Protein AF-A0A7S0J3N4-F1 (afdb_monomer_lite)

Organism: NCBI:txid127549

Sequence (273 aa):
PIAIPAGGVKILKGNAKGTSGADVLGCLLPGEHDDTIEWPGMQEEIIAAQCCTGGGDCRREYEGECIAGHSDEIEPLTYGETVERCIALGLEMCSESCAGTGCAYNWHPVYTSLACDEATLAPSPPPPPPSPPPIAIPAGGVKILKGNAKGTSGADVLGCLLPGEHDDTIEWPGMQEEIIAAQCCTGGGDCRREYEGECIAGHSDEIEPLTYGETVERCIALGLEMCSESCAGTGCAYNWHPVYTSLACDEATLAPSPPPPPPSPPPIAIPAG

pLDDT: mean 86.12, std 14.39, range [39.31, 97.5]

Structure (mmCIF, N/CA/C/O backbone):
data_AF-A0A7S0J3N4-F1
#
_entry.id   AF-A0A7S0J3N4-F1
#
loop_
_atom_site.group_PDB
_atom_site.id
_atom_site.type_symbol
_atom_site.label_atom_id
_atom_site.label_alt_id
_atom_site.label_comp_id
_atom_site.label_asym_id
_atom_site.label_entity_id
_atom_site.label_seq_id
_atom_site.pdbx_PDB_ins_code
_atom_site.Cartn_x
_atom_site.Cartn_y
_atom_site.Cartn_z
_atom_site.occupancy
_atom_site.B_iso_or_equiv
_atom_site.auth_seq_id
_atom_site.auth_comp_id
_atom_site.auth_asym_id
_atom_site.auth_atom_id
_atom_site.pdbx_PDB_model_num
ATOM 1 N N . PRO A 1 1 ? -6.749 2.488 40.871 1.00 70.50 1 PRO A N 1
ATOM 2 C CA . PRO A 1 1 ? -7.106 2.662 39.455 1.00 70.50 1 PRO A CA 1
ATOM 3 C C . PRO A 1 1 ? -7.497 1.324 38.832 1.00 70.50 1 PRO A C 1
ATOM 5 O O . PRO A 1 1 ? -6.740 0.353 38.893 1.00 70.50 1 PRO A O 1
ATOM 8 N N . ILE A 1 2 ? -8.714 1.266 38.299 1.00 83.50 2 ILE A N 1
ATOM 9 C CA . ILE A 1 2 ? -9.173 0.143 37.481 1.00 83.50 2 ILE A CA 1
ATOM 10 C C . ILE A 1 2 ? -8.361 0.123 36.182 1.00 83.50 2 ILE A C 1
ATOM 12 O O . ILE A 1 2 ? -8.255 1.136 35.502 1.00 83.50 2 ILE A O 1
ATOM 16 N N . ALA A 1 3 ? -7.764 -1.021 35.855 1.00 87.31 3 ALA A N 1
ATOM 17 C CA . ALA A 1 3 ? -6.981 -1.182 34.634 1.00 87.31 3 ALA A CA 1
ATOM 18 C C . ALA A 1 3 ? -7.873 -1.548 33.440 1.00 87.31 3 ALA A C 1
ATOM 20 O O . ALA A 1 3 ? -8.943 -2.147 33.606 1.00 87.31 3 ALA A O 1
ATOM 21 N N . ILE A 1 4 ? -7.397 -1.247 32.231 1.00 89.50 4 ILE A N 1
ATOM 22 C CA . ILE A 1 4 ? -7.995 -1.760 30.997 1.00 89.50 4 ILE A CA 1
ATOM 23 C C . ILE A 1 4 ? -7.936 -3.306 31.023 1.00 89.50 4 ILE A C 1
ATOM 25 O O . ILE A 1 4 ? -6.922 -3.879 31.437 1.00 89.50 4 ILE A O 1
ATOM 29 N N . PRO A 1 5 ? -9.007 -4.019 30.619 1.00 86.25 5 PRO A N 1
ATOM 30 C CA . PRO A 1 5 ? -8.992 -5.474 30.500 1.00 86.25 5 PRO A CA 1
ATOM 31 C C . PRO A 1 5 ? -7.833 -5.992 29.639 1.00 86.25 5 PRO A C 1
ATOM 33 O O . PRO A 1 5 ? -7.445 -5.359 28.664 1.00 86.25 5 PRO A O 1
ATOM 36 N N . ALA A 1 6 ? -7.337 -7.198 29.941 1.00 80.62 6 ALA A N 1
ATOM 37 C CA . ALA A 1 6 ? -6.221 -7.823 29.217 1.00 80.62 6 ALA A CA 1
ATOM 38 C C . ALA A 1 6 ? -6.431 -7.897 27.690 1.00 80.62 6 ALA A C 1
ATOM 40 O O . ALA A 1 6 ? -5.467 -7.853 26.934 1.00 80.62 6 ALA A O 1
ATOM 41 N N . GLY A 1 7 ? -7.689 -8.005 27.251 1.00 81.88 7 GLY A N 1
ATOM 42 C CA . GLY A 1 7 ? -8.066 -8.034 25.840 1.00 81.88 7 GLY A CA 1
ATOM 43 C C . GLY A 1 7 ? -8.338 -6.667 25.210 1.00 81.88 7 GLY A C 1
ATOM 44 O O . GLY A 1 7 ? -8.844 -6.619 24.095 1.00 81.88 7 GLY A O 1
ATOM 45 N N . GLY A 1 8 ? -8.051 -5.570 25.909 1.00 91.44 8 GLY A N 1
ATOM 46 C CA . GLY A 1 8 ? -8.372 -4.219 25.467 1.00 91.44 8 GLY A CA 1
ATOM 47 C C . GLY A 1 8 ? -9.873 -3.934 25.377 1.00 91.44 8 GLY A C 1
ATOM 48 O O . GLY A 1 8 ? -10.716 -4.817 25.564 1.00 91.44 8 GLY A O 1
ATOM 49 N N . VAL A 1 9 ? -10.208 -2.679 25.088 1.00 92.94 9 VAL A N 1
ATOM 50 C CA . VAL A 1 9 ? -11.593 -2.232 24.882 1.00 92.94 9 VAL A CA 1
ATOM 51 C C . VAL A 1 9 ? -11.718 -1.315 23.675 1.00 92.94 9 VAL A C 1
ATOM 53 O O . VAL A 1 9 ? -10.820 -0.528 23.381 1.00 92.94 9 VAL A O 1
ATOM 56 N N . LYS A 1 10 ? -12.843 -1.396 22.965 1.00 93.75 10 LYS A N 1
ATOM 57 C CA . LYS A 1 10 ? -13.105 -0.572 21.783 1.00 93.75 10 LYS A CA 1
ATOM 58 C C . LYS A 1 10 ? -13.473 0.856 22.185 1.00 93.75 10 LYS A C 1
ATOM 60 O O . LYS A 1 10 ? -14.296 1.074 23.078 1.00 93.75 10 LYS A O 1
ATOM 65 N N . ILE A 1 11 ? -12.929 1.820 21.451 1.00 95.19 11 ILE A N 1
ATOM 66 C CA . ILE A 1 11 ? -13.447 3.188 21.399 1.00 95.19 11 ILE A CA 1
ATOM 67 C C . ILE A 1 11 ? -14.416 3.275 20.232 1.00 95.19 11 ILE A C 1
ATOM 69 O O . ILE A 1 11 ? -14.079 2.912 19.101 1.00 95.19 11 ILE A O 1
ATOM 73 N N . LEU A 1 12 ? -15.623 3.761 20.503 1.00 95.38 12 LEU A N 1
ATOM 74 C CA . LEU A 1 12 ? -16.635 3.980 19.476 1.00 95.38 12 LEU A CA 1
ATOM 75 C C . LEU A 1 12 ? -16.789 5.465 19.178 1.00 95.38 12 LEU A C 1
ATOM 77 O O . LEU A 1 12 ? -16.502 6.326 20.011 1.00 95.38 12 LEU A O 1
ATOM 81 N N . LYS A 1 13 ? -17.336 5.761 18.001 1.00 95.88 13 LYS A N 1
ATOM 82 C CA . LYS A 1 13 ? -17.887 7.087 17.727 1.00 95.88 13 LYS A CA 1
ATOM 83 C C . LYS A 1 13 ? -19.060 7.356 18.667 1.00 95.88 13 LYS A C 1
ATOM 85 O O . LYS A 1 13 ? -19.955 6.521 18.827 1.00 95.88 13 LYS A O 1
ATOM 90 N N . GLY A 1 14 ? -19.143 8.552 19.233 1.00 93.31 14 GLY A N 1
ATOM 91 C CA . GLY A 1 14 ? -20.274 8.944 20.074 1.00 93.31 14 GLY A CA 1
ATOM 92 C C . GLY A 1 14 ? -21.611 9.005 19.329 1.00 93.31 14 GLY A C 1
ATOM 93 O O . GLY A 1 14 ? -22.666 9.012 19.957 1.00 93.31 14 GLY A O 1
ATOM 94 N N . ASN A 1 15 ? -21.604 9.032 17.996 1.00 93.62 15 ASN A N 1
ATOM 95 C CA . ASN A 1 15 ? -22.800 8.933 17.155 1.00 93.62 15 ASN A CA 1
ATOM 96 C C . ASN A 1 15 ? -22.976 7.557 16.484 1.00 93.62 15 ASN A C 1
ATOM 98 O O . ASN A 1 15 ? -23.827 7.431 15.598 1.00 93.62 15 ASN A O 1
ATOM 102 N N . ALA A 1 16 ? -22.178 6.558 16.874 1.00 91.31 16 ALA A N 1
ATOM 103 C CA . ALA A 1 16 ? -22.258 5.209 16.331 1.00 91.31 16 ALA A CA 1
ATOM 104 C C . ALA A 1 16 ? -23.660 4.615 16.509 1.00 91.31 16 ALA A C 1
ATOM 106 O O . ALA A 1 16 ? -24.309 4.806 17.538 1.00 91.31 16 ALA A O 1
ATOM 107 N N . LYS A 1 17 ? -24.116 3.878 15.490 1.00 84.88 17 LYS A N 1
ATOM 108 C CA . LYS A 1 17 ? -25.396 3.142 15.512 1.00 84.88 17 LYS A CA 1
ATOM 109 C C . LYS A 1 17 ? -25.214 1.634 15.656 1.00 84.88 17 LYS A C 1
ATOM 111 O O . LYS A 1 17 ? -26.197 0.916 15.821 1.00 84.88 17 LYS A O 1
ATOM 116 N N . GLY A 1 18 ? -23.980 1.162 15.555 1.00 80.94 18 GLY A N 1
ATOM 117 C CA . GLY A 1 18 ? -23.582 -0.212 15.786 1.00 80.94 18 GLY A CA 1
ATOM 118 C C . GLY A 1 18 ? -22.240 -0.285 16.508 1.00 80.94 18 GLY A C 1
ATOM 119 O O . GLY A 1 18 ? -21.673 0.712 16.947 1.00 80.94 18 GLY A O 1
ATOM 120 N N . THR A 1 19 ? -21.742 -1.507 16.644 1.00 76.94 19 THR A N 1
ATOM 121 C CA . THR A 1 19 ? -20.548 -1.845 17.436 1.00 76.94 19 THR A CA 1
ATOM 122 C C . THR A 1 19 ? -19.415 -2.413 16.573 1.00 76.94 19 THR A C 1
ATOM 124 O O . THR A 1 19 ? -18.496 -3.061 17.076 1.00 76.94 19 THR A O 1
ATOM 127 N N . SER A 1 20 ? -19.484 -2.208 15.251 1.00 75.00 20 SER A N 1
ATOM 128 C CA . SER A 1 20 ? -18.569 -2.814 14.277 1.00 75.00 20 SER A CA 1
ATOM 129 C C . SER A 1 20 ? -18.287 -1.905 13.078 1.00 75.00 20 SER A C 1
ATOM 131 O O . SER A 1 20 ? -19.037 -0.972 12.789 1.00 75.00 20 SER A O 1
ATOM 133 N N . GLY A 1 21 ? -17.201 -2.198 12.358 1.00 78.25 21 GLY A N 1
ATOM 134 C CA . GLY A 1 21 ? -16.845 -1.501 11.124 1.00 78.25 21 GLY A CA 1
ATOM 135 C C . GLY A 1 21 ? -16.605 -0.008 11.343 1.00 78.25 21 GLY A C 1
ATOM 136 O O . GLY A 1 21 ? -15.852 0.379 1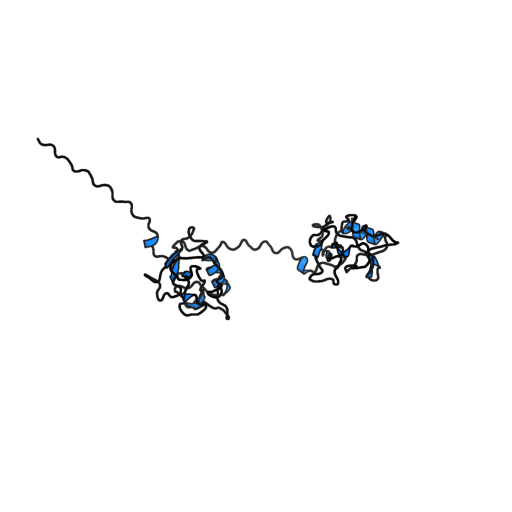2.231 1.00 78.25 21 GLY A O 1
ATOM 137 N N . ALA A 1 22 ? -17.264 0.830 10.541 1.00 77.38 22 ALA A N 1
ATOM 138 C CA . ALA A 1 22 ? -17.071 2.282 10.534 1.00 77.38 22 ALA A CA 1
ATOM 139 C C . ALA A 1 22 ? -17.461 2.997 11.846 1.00 77.38 22 ALA A C 1
ATOM 141 O O . ALA A 1 22 ? -17.194 4.193 11.975 1.00 77.38 22 ALA A O 1
ATOM 142 N N . ASP A 1 23 ? -18.096 2.298 12.789 1.00 89.38 23 ASP A N 1
ATOM 143 C CA . ASP A 1 23 ? -18.503 2.821 14.096 1.00 89.38 23 ASP A CA 1
ATOM 144 C C . ASP A 1 23 ? -17.408 2.702 15.174 1.00 89.38 23 ASP A C 1
ATOM 146 O O . ASP A 1 23 ? -17.463 3.398 16.191 1.00 89.38 23 ASP A O 1
ATOM 150 N N . VAL A 1 24 ? -16.401 1.851 14.946 1.00 91.44 24 VAL A N 1
ATOM 151 C CA . VAL A 1 24 ? -15.257 1.651 15.845 1.00 91.44 24 VAL A CA 1
ATOM 152 C C . VAL A 1 24 ? -14.123 2.584 15.422 1.00 91.44 24 VAL A C 1
ATOM 154 O O . VAL A 1 24 ? -13.705 2.567 14.267 1.00 91.44 24 VAL A O 1
ATOM 157 N N . LEU A 1 25 ? -13.621 3.398 16.351 1.00 91.94 25 LEU A N 1
ATOM 158 C CA . LEU A 1 25 ? -12.485 4.300 16.120 1.00 91.94 25 LEU A CA 1
ATOM 159 C C . LEU A 1 25 ? -11.142 3.641 16.427 1.00 91.94 25 LEU A C 1
ATOM 161 O O . LEU A 1 25 ? -10.124 4.020 15.854 1.00 91.94 25 LEU A O 1
ATOM 165 N N . GLY A 1 26 ? -11.133 2.662 17.329 1.00 91.50 26 GLY A N 1
ATOM 166 C CA . GLY A 1 26 ? -9.934 1.910 17.659 1.00 91.50 26 GLY A CA 1
ATOM 167 C C . GLY A 1 26 ? -10.060 1.136 18.959 1.00 91.50 26 GLY A C 1
ATOM 168 O O . GLY A 1 26 ? -11.168 0.831 19.405 1.00 91.50 26 GLY A O 1
ATOM 169 N N . CYS A 1 27 ? -8.911 0.796 19.534 1.00 93.25 27 CYS A N 1
ATOM 170 C CA . CYS A 1 27 ? -8.789 -0.105 20.669 1.00 93.25 27 CYS A CA 1
ATOM 171 C C . CYS A 1 27 ? -7.812 0.440 21.706 1.00 93.25 27 CYS A C 1
ATOM 173 O O . CYS A 1 27 ? -6.650 0.672 21.391 1.00 93.25 27 CYS A O 1
ATOM 175 N N . LEU A 1 28 ? -8.282 0.580 22.944 1.00 92.69 28 LEU A N 1
ATOM 176 C CA . LEU A 1 28 ? -7.432 0.838 24.098 1.00 92.69 28 LEU A CA 1
ATOM 177 C C . LEU A 1 28 ? -6.844 -0.479 24.579 1.00 92.69 28 LEU A C 1
ATOM 179 O O . LEU A 1 28 ? -7.579 -1.407 24.920 1.00 92.69 28 LEU A O 1
ATOM 183 N N . LEU A 1 29 ? -5.521 -0.540 24.620 1.00 91.56 29 LEU A N 1
ATOM 184 C CA . LEU A 1 29 ? -4.759 -1.694 25.085 1.00 91.56 29 LEU A CA 1
ATOM 185 C C . LEU A 1 29 ? -4.174 -1.434 26.482 1.00 91.56 29 LEU A C 1
ATOM 187 O O . LEU A 1 29 ? -3.680 -0.331 26.732 1.00 91.56 29 LEU A O 1
ATOM 191 N N . PRO A 1 30 ? -4.194 -2.437 27.378 1.00 88.81 30 PRO A N 1
ATOM 192 C CA . PRO A 1 30 ? -3.667 -2.297 28.733 1.00 88.81 30 PRO A CA 1
ATOM 193 C C . PRO A 1 30 ? -2.160 -2.025 28.735 1.00 88.81 30 PRO A C 1
ATOM 195 O O . PRO A 1 30 ? -1.406 -2.662 27.999 1.00 88.81 30 PRO A O 1
ATOM 198 N N . GLY A 1 31 ? -1.717 -1.098 29.585 1.00 84.56 31 GLY A N 1
ATOM 199 C CA . GLY A 1 31 ? -0.312 -0.696 29.727 1.00 84.56 31 GLY A CA 1
ATOM 200 C C . GLY A 1 31 ? 0.202 0.269 28.654 1.00 84.56 31 GLY A C 1
ATOM 201 O O . GLY A 1 31 ? 1.210 0.933 28.880 1.00 84.56 31 GLY A O 1
ATOM 202 N N . GLU A 1 32 ? -0.477 0.371 27.511 1.00 87.12 32 GLU A N 1
ATOM 203 C CA . GLU A 1 32 ? -0.165 1.343 26.454 1.00 87.12 32 GLU A CA 1
ATOM 204 C C . GLU A 1 32 ? -1.078 2.569 26.538 1.00 87.12 32 GLU A C 1
ATOM 206 O O . GLU A 1 32 ? -0.618 3.698 26.395 1.00 87.12 32 GLU A O 1
ATOM 211 N N . HIS A 1 33 ? -2.363 2.341 26.820 1.00 93.44 33 HIS A N 1
ATOM 212 C CA . HIS A 1 33 ? -3.406 3.362 26.752 1.00 93.44 33 HIS A CA 1
ATOM 213 C C . HIS A 1 33 ? -4.050 3.666 28.113 1.00 93.44 33 HIS A C 1
ATOM 215 O O . HIS A 1 33 ? -5.155 4.204 28.173 1.00 93.44 33 HIS A O 1
ATOM 221 N N . ASP A 1 34 ? -3.388 3.302 29.215 1.00 88.38 34 ASP A N 1
ATOM 222 C CA . ASP A 1 34 ? -3.950 3.436 30.569 1.00 88.38 34 ASP A CA 1
ATOM 223 C C . ASP A 1 34 ? -4.260 4.903 30.933 1.00 88.38 34 ASP A C 1
ATOM 225 O O . ASP A 1 34 ? -5.233 5.160 31.640 1.00 88.38 34 ASP A O 1
ATOM 229 N N . ASP A 1 35 ? -3.489 5.851 30.386 1.00 92.50 35 ASP A N 1
ATOM 230 C CA . ASP A 1 35 ? -3.637 7.296 30.609 1.00 92.50 35 ASP A CA 1
ATOM 231 C C . ASP A 1 35 ? -4.299 8.033 29.422 1.00 92.50 35 ASP A C 1
ATOM 233 O O . ASP A 1 35 ? -4.307 9.264 29.365 1.00 92.50 35 ASP A O 1
ATOM 237 N N . THR A 1 36 ? -4.826 7.308 28.428 1.00 94.31 36 THR A N 1
ATOM 238 C CA . THR A 1 36 ? -5.445 7.922 27.244 1.00 94.31 36 THR A CA 1
ATOM 239 C C . THR A 1 36 ? -6.764 8.592 27.620 1.00 94.31 36 THR A C 1
ATOM 241 O O . THR A 1 36 ? -7.628 7.947 28.201 1.00 94.31 36 THR A O 1
ATOM 244 N N . ILE A 1 37 ? -6.914 9.868 27.252 1.00 96.12 37 ILE A N 1
ATOM 245 C CA . ILE A 1 37 ? -8.119 10.695 27.468 1.00 96.12 37 ILE A CA 1
ATOM 246 C C . ILE A 1 37 ? -8.664 11.325 26.175 1.00 96.12 37 ILE A C 1
ATOM 248 O O . ILE A 1 37 ? -9.761 11.878 26.164 1.00 96.12 37 ILE A O 1
ATOM 252 N N . GLU A 1 38 ? -7.911 11.228 25.080 1.00 95.88 38 GLU A N 1
ATOM 253 C CA . GLU A 1 38 ? -8.231 11.785 23.765 1.00 95.88 38 GLU A CA 1
ATOM 254 C C . GLU A 1 38 ? -8.084 10.694 22.695 1.00 95.88 38 GLU A C 1
ATOM 256 O O . GLU A 1 38 ? -7.200 9.840 22.787 1.00 95.88 38 GLU A O 1
ATOM 261 N N . TRP A 1 39 ? -8.949 10.709 21.679 1.00 94.50 39 TRP A N 1
ATOM 262 C CA . TRP A 1 39 ? -8.892 9.804 20.535 1.00 94.50 39 TRP A CA 1
ATOM 263 C C . TRP A 1 39 ? -9.241 10.545 19.233 1.00 94.50 39 TRP A C 1
ATOM 265 O O . TRP A 1 39 ? -10.328 11.121 19.126 1.00 94.50 39 TRP A O 1
ATOM 275 N N . PRO A 1 40 ? -8.370 10.514 18.211 1.00 91.62 40 PRO A N 1
ATOM 276 C CA . PRO A 1 40 ? -8.613 11.226 16.962 1.00 91.62 40 PRO A CA 1
ATOM 277 C C . PRO A 1 40 ? -9.717 10.564 16.121 1.00 91.62 40 PRO A C 1
ATOM 279 O O . PRO A 1 40 ? -10.061 9.393 16.290 1.00 91.62 40 PRO A O 1
ATOM 282 N N . GLY A 1 41 ? -10.243 11.299 15.137 1.00 85.25 41 GLY A N 1
ATOM 283 C CA . GLY A 1 41 ? -11.218 10.772 14.166 1.00 85.25 41 GLY A CA 1
ATOM 284 C C . GLY A 1 41 ? -12.672 11.175 14.420 1.00 85.25 41 GLY A C 1
ATOM 285 O O . GLY A 1 41 ? -13.577 10.659 13.758 1.00 85.25 41 GLY A O 1
ATOM 286 N N . MET A 1 42 ? -12.889 12.116 15.337 1.00 89.06 42 MET A N 1
ATOM 287 C CA . MET A 1 42 ? -14.155 12.811 15.573 1.00 89.06 42 MET A CA 1
ATOM 288 C C . MET A 1 42 ? -13.934 14.329 15.538 1.00 89.06 42 MET A C 1
ATOM 290 O O . MET A 1 42 ? -12.808 14.788 15.373 1.00 89.06 42 MET A O 1
ATOM 294 N N . GLN A 1 43 ? -15.020 15.106 15.615 1.00 88.38 43 GLN A N 1
ATOM 295 C CA . GLN A 1 43 ? -14.935 16.570 15.635 1.00 88.38 43 GLN A CA 1
ATOM 296 C C . GLN A 1 43 ? -14.247 17.070 16.907 1.00 88.38 43 GLN A C 1
ATOM 298 O O . GLN A 1 43 ? -13.451 18.001 16.838 1.00 88.38 43 GLN A O 1
ATOM 303 N N . GLU A 1 44 ? -14.551 16.420 18.026 1.00 92.25 44 GLU A N 1
ATOM 304 C CA . GLU A 1 44 ? -13.913 16.638 19.314 1.00 92.25 44 GLU A CA 1
ATOM 305 C C . GLU A 1 44 ? -13.148 15.372 19.700 1.00 92.25 44 GLU A C 1
ATOM 307 O O . GLU A 1 44 ? -13.657 14.264 19.520 1.00 92.25 44 GLU A O 1
ATOM 312 N N . GLU A 1 45 ? -11.928 15.523 20.213 1.00 93.00 45 GLU A N 1
ATOM 313 C CA . GLU A 1 45 ? -11.031 14.383 20.455 1.00 93.00 45 GLU A CA 1
ATOM 314 C C . GLU A 1 45 ? -11.120 13.847 21.887 1.00 93.00 45 GLU A C 1
ATOM 316 O O . GLU A 1 45 ? -10.839 12.674 22.106 1.00 93.00 45 GLU A O 1
ATOM 321 N N . ILE A 1 46 ? -11.567 14.647 22.861 1.00 96.19 46 ILE A N 1
ATOM 322 C CA . ILE A 1 46 ? -11.730 14.186 24.250 1.00 96.19 46 ILE A CA 1
ATOM 323 C C . ILE A 1 46 ? -12.755 13.049 24.304 1.00 96.19 46 ILE A C 1
ATOM 325 O O . ILE A 1 46 ? -13.878 13.195 23.811 1.00 96.19 46 ILE A O 1
ATOM 329 N N . ILE A 1 47 ? -12.378 11.938 24.939 1.00 96.56 47 ILE A N 1
ATOM 330 C CA . ILE A 1 47 ? -13.218 10.749 25.085 1.00 96.56 47 ILE A CA 1
ATOM 331 C C . ILE A 1 47 ? -14.230 10.976 26.204 1.00 96.56 47 ILE A C 1
ATOM 333 O O . ILE A 1 47 ? -13.879 11.132 27.371 1.00 96.56 47 ILE A O 1
ATOM 337 N N . ALA A 1 48 ? -15.512 10.963 25.849 1.00 96.12 48 ALA A N 1
ATOM 338 C CA . ALA A 1 48 ? -16.588 11.172 26.800 1.00 96.12 48 ALA A CA 1
ATOM 339 C C . ALA A 1 48 ? -16.930 9.875 27.553 1.00 96.12 48 ALA A C 1
ATOM 341 O O . ALA A 1 48 ? -17.127 8.808 26.954 1.00 96.12 48 ALA A O 1
ATOM 342 N N . ALA A 1 49 ? -17.062 9.975 28.878 1.00 94.75 49 ALA A N 1
ATOM 343 C CA . ALA A 1 49 ? -17.558 8.883 29.706 1.00 94.75 49 ALA A CA 1
ATOM 344 C C . ALA A 1 49 ? -19.066 8.677 29.507 1.00 94.75 49 ALA A C 1
ATOM 346 O O . ALA A 1 49 ? -19.861 9.614 29.557 1.00 94.75 49 ALA A O 1
ATOM 347 N N . GLN A 1 50 ? -19.472 7.425 29.323 1.00 94.75 50 GLN A N 1
ATOM 348 C CA . GLN A 1 50 ? -20.872 7.016 29.261 1.00 94.75 50 GLN A CA 1
ATOM 349 C C . GLN A 1 50 ? -21.051 5.723 30.051 1.00 94.75 50 GLN A C 1
ATOM 351 O O . GLN A 1 50 ? -20.167 4.866 30.068 1.00 94.75 50 GLN A O 1
ATOM 356 N N . CYS A 1 51 ? -22.206 5.585 30.689 1.00 96.00 51 CYS A N 1
ATOM 357 C CA . CYS A 1 51 ? -22.512 4.441 31.533 1.00 96.00 51 CYS A CA 1
ATOM 358 C C . CYS A 1 51 ? -23.865 3.845 31.144 1.00 96.00 51 CYS A C 1
ATOM 360 O O . CYS A 1 51 ? -24.696 4.489 30.510 1.00 96.00 51 CYS A O 1
ATOM 362 N N . CYS A 1 52 ? -24.096 2.601 31.526 1.00 95.00 52 CYS A N 1
ATOM 363 C CA . CYS A 1 52 ? -25.313 1.859 31.256 1.00 95.00 52 CYS A CA 1
ATOM 364 C C . CYS A 1 52 ? -25.863 1.286 32.561 1.00 95.00 52 CYS A C 1
ATOM 366 O O . CYS A 1 52 ? -25.131 1.078 33.528 1.00 95.00 52 CYS A O 1
ATOM 368 N N . THR A 1 53 ? -27.170 1.047 32.620 1.00 93.12 53 THR A N 1
ATOM 369 C CA . THR A 1 53 ? -27.738 0.224 33.699 1.00 93.12 53 THR A CA 1
ATOM 370 C C . THR A 1 53 ? -27.285 -1.228 33.520 1.00 93.12 53 THR A C 1
ATOM 372 O O . THR A 1 53 ? -26.931 -1.623 32.415 1.00 93.12 53 THR A O 1
ATOM 375 N N . GLY A 1 54 ? -27.405 -2.064 34.558 1.00 81.56 54 GLY A N 1
ATOM 376 C CA . GLY A 1 54 ? -27.158 -3.513 34.438 1.00 81.56 54 GLY A CA 1
ATOM 377 C C . GLY A 1 54 ? -28.091 -4.257 33.462 1.00 81.56 54 GLY A C 1
ATOM 378 O O . GLY A 1 54 ? -27.944 -5.458 33.259 1.00 81.56 54 GLY A O 1
ATOM 379 N N . GLY A 1 55 ? -29.092 -3.568 32.897 1.00 80.12 55 GLY A N 1
ATOM 380 C CA . GLY A 1 55 ? -29.943 -4.059 31.811 1.00 80.12 55 GLY A CA 1
ATOM 381 C C . GLY A 1 55 ? -29.532 -3.556 30.422 1.00 80.12 55 GLY A C 1
ATOM 382 O O . GLY A 1 55 ? -30.192 -3.911 29.449 1.00 80.12 55 GLY A O 1
ATOM 383 N N . GLY A 1 56 ? -28.477 -2.739 30.328 1.00 83.12 56 GLY A N 1
ATOM 384 C CA . GLY A 1 56 ? -28.000 -2.124 29.089 1.00 83.12 56 GLY A CA 1
ATOM 385 C C . GLY A 1 56 ? -28.648 -0.781 28.739 1.00 83.12 56 GLY A C 1
ATOM 386 O O . GLY A 1 56 ? -28.393 -0.260 27.658 1.00 83.12 56 GLY A O 1
ATOM 387 N N . ASP A 1 57 ? -29.470 -0.183 29.612 1.00 90.94 57 ASP A N 1
ATOM 388 C CA . ASP A 1 57 ? -30.082 1.113 29.298 1.00 90.94 57 ASP A CA 1
ATOM 389 C C . ASP A 1 57 ? -29.031 2.224 29.336 1.00 90.94 57 ASP A C 1
ATOM 391 O O . ASP A 1 57 ? -28.434 2.508 30.379 1.00 90.94 57 ASP A O 1
ATOM 395 N N . CYS A 1 58 ? -28.860 2.890 28.201 1.00 92.56 58 CYS A N 1
ATOM 396 C CA . CYS A 1 58 ? -27.867 3.931 27.998 1.00 92.56 58 CYS A CA 1
ATOM 397 C C . CYS A 1 58 ? -28.068 5.183 28.863 1.00 92.56 58 CYS A C 1
ATOM 399 O O . CYS A 1 58 ? -29.160 5.756 28.917 1.00 92.56 58 CYS A O 1
ATOM 401 N N . ARG A 1 59 ? -26.979 5.659 29.482 1.00 91.81 59 ARG A N 1
ATOM 402 C CA . ARG A 1 59 ? -26.915 6.882 30.294 1.00 91.81 59 ARG A CA 1
ATOM 403 C C . ARG A 1 59 ? -25.695 7.727 29.921 1.00 91.81 59 ARG A C 1
ATOM 405 O O . ARG A 1 59 ? -24.549 7.336 30.112 1.00 91.81 59 ARG A O 1
ATOM 412 N N . ARG A 1 60 ? -25.958 8.943 29.444 1.00 92.88 60 ARG A N 1
ATOM 413 C CA . ARG A 1 60 ? -24.976 10.049 29.411 1.00 92.88 60 ARG A CA 1
ATOM 414 C C . ARG A 1 60 ? -25.222 11.074 30.509 1.00 92.88 60 ARG A C 1
ATOM 416 O O . ARG A 1 60 ? -24.345 11.867 30.821 1.00 92.88 60 ARG A O 1
ATOM 423 N N . GLU A 1 61 ? -26.407 11.004 31.102 1.00 92.94 61 GLU A N 1
ATOM 424 C CA . GLU A 1 61 ? -26.870 11.841 32.191 1.00 92.94 61 GLU A CA 1
ATOM 425 C C . GLU A 1 61 ? -27.371 10.945 33.329 1.00 92.94 61 GLU A C 1
ATOM 427 O O . GLU A 1 61 ? -28.049 9.931 33.095 1.00 92.94 61 GLU A O 1
ATOM 432 N N . TYR A 1 62 ? -27.045 11.325 34.557 1.00 91.00 62 TYR A N 1
ATOM 433 C CA . TYR A 1 62 ? -27.522 10.696 35.777 1.00 91.00 62 TYR A CA 1
ATOM 434 C C . TYR A 1 62 ? -28.018 11.787 36.729 1.00 91.00 62 TYR A C 1
ATOM 436 O O . TYR A 1 62 ? -27.318 12.757 36.981 1.00 91.00 62 TYR A O 1
ATOM 444 N N . GLU A 1 63 ? -29.260 11.656 37.204 1.00 90.19 63 GLU A N 1
ATOM 445 C CA . GLU A 1 63 ? -29.911 12.629 38.102 1.00 90.19 63 GLU A CA 1
ATOM 446 C C . GLU A 1 63 ? -29.899 14.101 37.623 1.00 90.19 63 GLU A C 1
ATOM 448 O O . GLU A 1 63 ? -29.963 15.020 38.434 1.00 90.19 63 GLU A O 1
ATOM 453 N N . GLY A 1 64 ? -29.909 14.343 36.306 1.00 88.62 64 GLY A N 1
ATOM 454 C CA . GLY A 1 64 ? -29.905 15.699 35.740 1.00 88.62 64 GLY A CA 1
ATOM 455 C C . GLY A 1 64 ? -28.520 16.223 35.360 1.00 88.62 64 GLY A C 1
ATOM 456 O O . GLY A 1 64 ? -28.424 17.321 34.815 1.00 88.62 64 GLY A O 1
ATOM 457 N N . GLU A 1 65 ? -27.456 15.464 35.637 1.00 91.56 65 GLU A N 1
ATOM 458 C CA . GLU A 1 65 ? -26.071 15.869 35.395 1.00 91.56 65 GLU A CA 1
ATOM 459 C C . GLU A 1 65 ? -25.380 14.946 34.387 1.00 91.56 65 GLU A C 1
ATOM 461 O O . GLU A 1 65 ? -25.512 13.720 34.434 1.00 91.56 65 GLU A O 1
ATOM 466 N N . CYS A 1 66 ? -24.630 15.537 33.455 1.00 95.38 66 CYS A N 1
ATOM 467 C CA . CYS A 1 66 ? -23.854 14.787 32.475 1.00 95.38 66 CYS A CA 1
ATOM 468 C C . CYS A 1 66 ? -22.667 14.090 33.145 1.00 95.38 66 CYS A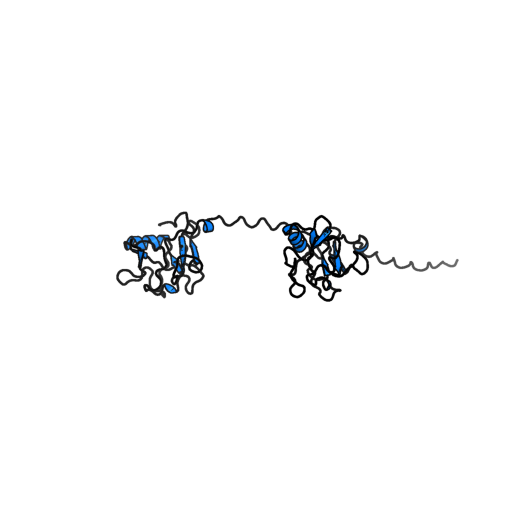 C 1
ATOM 470 O O . CYS A 1 66 ? -21.897 14.726 33.861 1.00 95.38 66 CYS A O 1
ATOM 472 N N . ILE A 1 67 ? -22.490 12.798 32.865 1.00 94.38 67 ILE A N 1
ATOM 473 C CA . ILE A 1 67 ? -21.530 11.927 33.566 1.00 94.38 67 ILE A CA 1
ATOM 474 C C . ILE A 1 67 ? -20.085 12.439 33.451 1.00 94.38 67 ILE A C 1
ATOM 476 O O . ILE A 1 67 ? -19.330 12.340 34.419 1.00 94.38 67 ILE A O 1
ATOM 480 N N . ALA A 1 68 ? -19.726 13.001 32.294 1.00 93.06 68 ALA A N 1
ATOM 481 C CA . ALA A 1 68 ? -18.418 13.587 31.999 1.00 93.06 68 ALA A CA 1
ATOM 482 C C . ALA A 1 68 ? -18.472 15.113 31.790 1.00 93.06 68 ALA A C 1
ATOM 484 O O . ALA A 1 68 ? -17.546 15.669 31.221 1.00 93.06 68 ALA A O 1
ATOM 485 N N . GLY A 1 69 ? -19.561 15.800 32.156 1.00 93.25 69 GLY A N 1
ATOM 486 C CA . GLY A 1 69 ? -19.783 17.211 31.785 1.00 93.25 69 GLY A CA 1
ATOM 487 C C . GLY A 1 69 ? -20.465 17.396 30.420 1.00 93.25 69 GLY A C 1
ATOM 488 O O . GLY A 1 69 ? -20.815 16.420 29.759 1.00 93.25 69 GLY A O 1
ATOM 489 N N . HIS A 1 70 ? -20.744 18.638 30.015 1.00 93.31 70 HIS A N 1
ATOM 490 C CA . HIS A 1 70 ? -21.341 18.937 28.700 1.00 93.31 70 HIS A CA 1
ATOM 491 C C . HIS A 1 70 ? -20.254 18.945 27.613 1.00 93.31 70 HIS A C 1
ATOM 493 O O . HIS A 1 70 ? -19.096 19.164 27.929 1.00 93.31 70 HIS A O 1
ATOM 499 N N . SER A 1 71 ? -20.607 18.751 26.338 1.00 88.50 71 SER A N 1
ATOM 500 C CA . SER A 1 71 ? -19.646 18.709 25.214 1.00 88.50 71 SER A CA 1
ATOM 501 C C . SER A 1 71 ? -18.659 19.891 25.163 1.00 88.50 71 SER A C 1
ATOM 503 O O . SER A 1 71 ? -17.505 19.691 24.806 1.00 88.50 71 SER A O 1
ATOM 505 N N . ASP A 1 72 ? -19.066 21.091 25.589 1.00 87.44 72 ASP A N 1
ATOM 506 C CA . ASP A 1 72 ? -18.198 22.282 25.624 1.00 87.44 72 ASP A CA 1
ATOM 507 C C . ASP A 1 72 ? -17.219 22.312 26.822 1.00 87.44 72 ASP A C 1
ATOM 509 O O . ASP A 1 72 ? -16.313 23.142 26.863 1.00 87.44 72 ASP A O 1
ATOM 513 N N . GLU A 1 73 ? -17.416 21.443 27.817 1.00 90.69 73 GLU A N 1
ATOM 514 C CA . GLU A 1 73 ? -16.643 21.369 29.063 1.00 90.69 73 GLU A CA 1
ATOM 515 C C . GLU A 1 73 ? -16.631 19.920 29.586 1.00 90.69 73 GLU A C 1
ATOM 517 O O . GLU A 1 73 ? -17.197 19.604 30.637 1.00 90.69 73 GLU A O 1
ATOM 522 N N . ILE A 1 74 ? -16.036 19.011 28.807 1.00 91.69 74 ILE A N 1
ATOM 523 C CA . ILE A 1 74 ? -15.874 17.617 29.227 1.00 91.69 74 ILE A CA 1
ATOM 524 C C . ILE A 1 74 ? -14.731 17.505 30.242 1.00 91.69 74 ILE A C 1
ATOM 526 O O . ILE A 1 74 ? -13.620 17.972 29.997 1.00 91.69 74 ILE A O 1
ATOM 530 N N . GLU A 1 75 ? -14.999 16.844 31.369 1.00 93.81 75 GLU A N 1
ATOM 531 C CA . GLU A 1 75 ? -13.985 16.387 32.319 1.00 93.81 75 GLU A CA 1
ATOM 532 C C . GLU A 1 75 ? -13.182 15.245 31.666 1.00 93.81 75 GLU A C 1
ATOM 534 O O . GLU A 1 75 ? -13.760 14.192 31.374 1.00 93.81 75 GLU A O 1
ATOM 539 N N . PRO A 1 76 ? -11.871 15.413 31.411 1.00 93.69 76 PRO A N 1
ATOM 540 C CA . PRO A 1 76 ? -11.062 14.360 30.819 1.00 93.69 76 PRO A CA 1
ATOM 541 C C . PRO A 1 76 ? -10.846 13.249 31.846 1.00 93.69 76 PRO A C 1
ATOM 543 O O . PRO A 1 76 ? -10.194 13.451 32.869 1.00 93.69 76 PRO A O 1
ATOM 546 N N . LEU A 1 77 ? -11.397 12.074 31.559 1.00 95.25 77 LEU A N 1
ATOM 547 C CA . LEU A 1 77 ? -11.267 10.880 32.385 1.00 95.25 77 LEU A CA 1
ATOM 548 C C . LEU A 1 77 ? -10.566 9.795 31.578 1.00 95.25 77 LEU A C 1
ATOM 550 O O . LEU A 1 77 ? -10.887 9.588 30.407 1.00 95.25 77 LEU A O 1
ATOM 554 N N . THR A 1 78 ? -9.652 9.066 32.206 1.00 95.88 78 THR A N 1
ATOM 555 C CA . THR A 1 78 ? -9.110 7.817 31.652 1.00 95.88 78 THR A CA 1
ATOM 556 C C . THR A 1 78 ? -10.187 6.730 31.626 1.00 95.88 78 THR A C 1
ATOM 558 O O . THR A 1 78 ? -11.247 6.849 32.258 1.00 95.88 78 THR A O 1
ATOM 561 N N . TYR A 1 79 ? -9.918 5.615 30.941 1.00 95.12 79 TYR A N 1
ATOM 562 C CA . TYR A 1 79 ? -10.816 4.457 30.988 1.00 95.12 79 TYR A CA 1
ATOM 563 C C . TYR A 1 79 ? -11.046 3.983 32.432 1.00 95.12 79 TYR A C 1
ATOM 565 O O . TYR A 1 79 ? -12.186 3.772 32.842 1.00 95.12 79 TYR A O 1
ATOM 573 N N . GLY A 1 80 ? -9.977 3.862 33.224 1.00 92.44 80 GLY A N 1
ATOM 574 C CA . GLY A 1 80 ? -10.056 3.406 34.612 1.00 92.44 80 GLY A CA 1
ATOM 575 C C . GLY A 1 80 ? -10.919 4.305 35.493 1.00 92.44 80 GLY A C 1
ATOM 576 O O . GLY A 1 80 ? -11.790 3.815 36.213 1.00 92.44 80 GLY A O 1
ATOM 577 N N . GLU A 1 81 ? -10.724 5.620 35.392 1.00 95.56 81 GLU A N 1
ATOM 578 C CA . GLU A 1 81 ? -11.526 6.613 36.116 1.00 95.56 81 GLU A CA 1
ATOM 579 C C . GLU A 1 81 ? -12.984 6.614 35.655 1.00 95.56 81 GLU A C 1
ATOM 581 O O . GLU A 1 81 ? -13.894 6.753 36.471 1.00 95.56 81 GLU A O 1
ATOM 586 N N . THR A 1 82 ? -13.225 6.391 34.362 1.00 95.50 82 THR A N 1
ATOM 587 C CA . THR A 1 82 ? -14.577 6.253 33.814 1.00 95.50 82 THR A CA 1
ATOM 588 C C . THR A 1 82 ? -15.296 5.036 34.398 1.00 95.50 82 THR A C 1
ATOM 590 O O . THR A 1 82 ? -16.451 5.146 34.814 1.00 95.50 82 THR A O 1
ATOM 593 N N . VAL A 1 83 ? -14.615 3.889 34.513 1.00 94.62 83 VAL A N 1
ATOM 594 C CA . VAL A 1 83 ? -15.190 2.699 35.164 1.00 94.62 83 VAL A CA 1
ATOM 595 C C . VAL A 1 83 ? -15.500 2.987 36.636 1.00 94.62 83 VAL A C 1
ATOM 597 O O . VAL A 1 83 ? -16.596 2.672 37.102 1.00 94.62 83 VAL A O 1
ATOM 600 N N . GLU A 1 84 ? -14.568 3.604 37.370 1.00 94.12 84 GLU A N 1
ATOM 601 C CA . GLU A 1 84 ? -14.774 3.980 38.776 1.00 94.12 84 GLU A CA 1
ATOM 602 C C . GLU A 1 84 ? -15.967 4.940 38.930 1.00 94.12 84 GLU A C 1
ATOM 604 O O . GLU A 1 84 ? -16.788 4.759 39.834 1.00 94.12 84 GLU A O 1
ATOM 609 N N . ARG A 1 85 ? -16.123 5.901 38.008 1.00 94.62 85 ARG A N 1
ATOM 610 C CA . ARG A 1 85 ? -17.256 6.834 37.961 1.00 94.62 85 ARG A CA 1
ATOM 611 C C . ARG A 1 85 ? -18.577 6.105 37.720 1.00 94.62 85 ARG A C 1
ATOM 613 O O . ARG A 1 85 ? -19.521 6.333 38.473 1.00 94.62 85 ARG A O 1
ATOM 620 N N . CYS A 1 86 ? -18.654 5.205 36.738 1.00 94.81 86 CYS A N 1
ATOM 621 C CA . CYS A 1 86 ? -19.870 4.424 36.498 1.00 94.81 86 CYS A CA 1
ATOM 622 C C . CYS A 1 86 ? -20.250 3.590 37.731 1.00 94.81 86 CYS A C 1
ATOM 624 O O . CYS A 1 86 ? -21.396 3.649 38.176 1.00 94.81 86 CYS A O 1
ATOM 626 N N . ILE A 1 87 ? -19.282 2.899 38.347 1.00 93.94 87 ILE A N 1
ATOM 627 C CA . ILE A 1 87 ? -19.507 2.097 39.561 1.00 93.94 87 ILE A CA 1
ATOM 628 C C . ILE A 1 87 ? -20.004 2.972 40.718 1.00 93.94 87 ILE A C 1
ATOM 630 O O . ILE A 1 87 ? -20.932 2.577 41.426 1.00 93.94 87 ILE A O 1
ATOM 634 N N . ALA A 1 88 ? -19.424 4.161 40.911 1.00 93.38 88 ALA A N 1
ATOM 635 C CA . ALA A 1 88 ? -19.834 5.091 41.964 1.00 93.38 88 ALA A CA 1
ATOM 636 C C . ALA A 1 88 ? -21.289 5.568 41.805 1.00 93.38 88 ALA A C 1
ATOM 638 O O . ALA A 1 88 ? -21.963 5.813 42.805 1.00 93.38 88 ALA A O 1
ATOM 639 N N . LEU A 1 89 ? -21.784 5.645 40.566 1.00 93.69 89 LEU A N 1
ATOM 640 C CA . LEU A 1 89 ? -23.176 5.968 40.236 1.00 93.69 89 LEU A CA 1
ATOM 641 C C . LEU A 1 89 ? -24.109 4.740 40.257 1.00 93.69 89 LEU A C 1
ATOM 643 O O . LEU A 1 89 ? -25.297 4.864 39.969 1.00 93.69 89 LEU A O 1
ATOM 647 N N . GLY A 1 90 ? -23.598 3.546 40.580 1.00 92.00 90 GLY A N 1
ATOM 648 C CA . GLY A 1 90 ? -24.365 2.297 40.524 1.00 92.00 90 GLY A CA 1
ATOM 649 C C . GLY A 1 90 ? -24.679 1.829 39.098 1.00 92.00 90 GLY A C 1
ATOM 650 O O . GLY A 1 90 ? -25.651 1.101 38.887 1.00 92.00 90 GLY A O 1
ATOM 651 N N . LEU A 1 91 ? -23.878 2.263 38.127 1.00 94.69 91 LEU A N 1
ATOM 652 C CA . LEU A 1 91 ? -23.964 1.927 36.710 1.00 94.69 91 LEU A CA 1
ATOM 653 C C . LEU A 1 91 ? -22.758 1.069 36.288 1.00 94.69 91 LEU A C 1
ATOM 655 O O . LEU A 1 91 ? -21.822 0.840 37.053 1.00 94.69 91 LEU A O 1
ATOM 659 N N . GLU A 1 92 ? -22.769 0.610 35.043 1.00 94.00 92 GLU A N 1
ATOM 660 C CA . GLU A 1 92 ? -21.679 -0.142 34.424 1.00 94.00 92 GLU A CA 1
ATOM 661 C C . GLU A 1 92 ? -21.238 0.482 33.096 1.00 94.00 92 GLU A C 1
ATOM 663 O O . GLU A 1 92 ? -21.864 1.406 32.583 1.00 94.00 92 GLU A O 1
ATOM 668 N N . MET A 1 93 ? -20.138 -0.011 32.532 1.00 94.38 93 MET A N 1
ATOM 669 C CA . MET A 1 93 ? -19.658 0.434 31.226 1.00 94.38 93 MET A CA 1
ATOM 670 C C . MET A 1 93 ? -20.546 -0.083 30.092 1.00 94.38 93 MET A C 1
ATOM 672 O O . MET A 1 93 ? -20.815 -1.282 29.998 1.00 94.38 93 MET A O 1
ATOM 676 N N . CYS A 1 94 ? -20.928 0.804 29.175 1.00 94.06 94 CYS A N 1
ATOM 677 C CA . CYS A 1 94 ? -21.772 0.451 28.034 1.00 94.06 94 CYS A CA 1
ATOM 678 C C . CYS A 1 94 ? -21.064 -0.421 27.001 1.00 94.06 94 CYS A C 1
ATOM 680 O O . CYS A 1 94 ? -19.921 -0.153 26.645 1.00 94.06 94 CYS A O 1
ATOM 682 N N . SER A 1 95 ? -21.781 -1.395 26.440 1.00 91.00 95 SER A N 1
ATOM 683 C CA . SER A 1 95 ? -21.317 -2.209 25.306 1.00 91.00 95 SER A CA 1
ATOM 684 C C . SER A 1 95 ? -21.699 -1.617 23.939 1.00 91.00 95 SER A C 1
ATOM 686 O O . SER A 1 95 ? -21.541 -2.260 22.907 1.00 91.00 95 SER A O 1
ATOM 688 N N . GLU A 1 96 ? -22.190 -0.380 23.911 1.00 92.25 96 GLU A N 1
ATOM 689 C CA . GLU A 1 96 ? -22.577 0.347 22.703 1.00 92.25 96 GLU A CA 1
ATOM 690 C C . GLU A 1 96 ? -22.435 1.858 22.910 1.00 92.25 96 GLU A C 1
ATOM 692 O O . GLU A 1 96 ? -22.194 2.327 24.022 1.00 92.25 96 GLU A O 1
ATOM 697 N N . SER A 1 97 ? -22.575 2.636 21.838 1.00 93.69 97 SER A N 1
ATOM 698 C CA . SER A 1 97 ? -22.622 4.094 21.928 1.00 93.69 97 SER A CA 1
ATOM 699 C C . SER A 1 97 ? -24.017 4.556 22.326 1.00 93.69 97 SER A C 1
ATOM 701 O O . SER A 1 97 ? -24.997 4.215 21.670 1.00 93.69 97 SER A O 1
ATOM 703 N N . CYS A 1 98 ? -24.113 5.408 23.345 1.00 93.75 98 CYS A N 1
ATOM 704 C CA . CYS A 1 98 ? -25.386 5.981 23.784 1.00 93.75 98 CYS A CA 1
ATOM 705 C C . CYS A 1 98 ? -25.831 7.163 22.914 1.00 93.75 98 CYS A C 1
ATOM 707 O O . CYS A 1 98 ? -26.197 8.237 23.401 1.00 93.75 98 CYS A O 1
ATOM 709 N N . ALA A 1 99 ? -25.739 6.993 21.598 1.00 92.81 99 ALA A N 1
ATOM 710 C CA . ALA A 1 99 ? -25.989 8.045 20.633 1.00 92.81 99 ALA A CA 1
ATOM 711 C C . ALA A 1 99 ? -27.392 8.646 20.820 1.00 92.81 99 ALA A C 1
ATOM 713 O O . ALA A 1 99 ? -28.405 7.950 20.844 1.00 92.81 99 ALA A O 1
ATOM 714 N N . GLY A 1 100 ? -27.454 9.974 20.928 1.00 88.25 100 GLY A N 1
ATOM 715 C CA . GLY A 1 100 ? -28.715 10.709 21.052 1.00 88.25 100 GLY A CA 1
ATOM 716 C C . GLY A 1 100 ? -29.342 10.746 22.451 1.00 88.25 100 GLY A C 1
ATOM 717 O O . GLY A 1 100 ? -30.425 11.308 22.585 1.00 88.25 100 GLY A O 1
ATOM 718 N N . THR A 1 101 ? -28.683 10.237 23.498 1.00 87.19 101 THR A N 1
ATOM 719 C CA . THR A 1 101 ? -29.227 10.260 24.874 1.00 87.19 101 THR A CA 1
ATOM 720 C C . THR A 1 101 ? -28.853 11.511 25.686 1.00 87.19 101 THR A C 1
ATOM 722 O O . THR A 1 101 ? -28.906 11.472 26.911 1.00 87.19 101 THR A O 1
ATOM 725 N N . GLY A 1 102 ? -28.452 12.608 25.032 1.00 85.38 102 GLY A N 1
ATOM 726 C CA . GLY A 1 102 ? -28.116 13.884 25.687 1.00 85.38 102 GLY A CA 1
ATOM 727 C C . GLY A 1 102 ? -26.617 14.210 25.762 1.00 85.38 102 GLY A C 1
ATOM 728 O O . GLY A 1 102 ? -25.788 13.511 25.173 1.00 85.38 102 GLY A O 1
ATOM 729 N N . CYS A 1 103 ? -26.297 15.324 26.435 1.00 92.56 103 CYS A N 1
ATOM 730 C CA . CYS A 1 103 ? -24.944 15.848 26.722 1.00 92.56 103 CYS A CA 1
ATOM 731 C C . CYS A 1 103 ? -24.043 16.158 25.511 1.00 92.56 103 CYS A C 1
ATOM 733 O O . CYS A 1 103 ? -22.868 16.467 25.671 1.00 92.56 103 CYS A O 1
ATOM 735 N N . ALA A 1 104 ? -24.594 16.084 24.295 1.00 90.81 104 ALA A N 1
ATOM 736 C CA . ALA A 1 104 ? -23.908 16.353 23.032 1.00 90.81 104 ALA A CA 1
ATOM 737 C C . ALA A 1 104 ? -22.658 15.485 22.743 1.00 90.81 104 ALA A C 1
ATOM 739 O O . ALA A 1 104 ? -21.928 15.763 21.799 1.00 90.81 104 ALA A O 1
ATOM 740 N N . TYR A 1 105 ? -22.484 14.339 23.419 1.00 92.00 105 TYR A N 1
ATOM 741 C CA . TYR A 1 105 ? -21.347 13.425 23.179 1.00 92.00 105 TYR A CA 1
ATOM 742 C C . TYR A 1 105 ? -21.338 12.769 21.794 1.00 92.00 105 TYR A C 1
ATOM 744 O O . TYR A 1 105 ? -20.400 12.063 21.456 1.00 92.00 105 TYR A O 1
ATOM 752 N N . ASN A 1 106 ? -22.350 13.001 20.953 1.00 93.81 106 ASN A N 1
ATOM 753 C CA . ASN A 1 106 ? -22.366 12.507 19.574 1.00 93.81 106 ASN A CA 1
ATOM 754 C C . ASN A 1 106 ? -21.163 12.989 18.742 1.00 93.81 106 ASN A C 1
ATOM 756 O O . ASN A 1 106 ? -20.843 12.362 17.734 1.00 93.81 106 ASN A O 1
ATOM 760 N N . TRP A 1 107 ? -20.528 14.086 19.155 1.00 93.06 107 TRP A N 1
ATOM 761 C CA . TRP A 1 107 ? -19.367 14.682 18.494 1.00 93.06 107 TRP A CA 1
ATOM 762 C C . TRP A 1 107 ? -18.024 14.211 19.054 1.00 93.06 107 TRP A C 1
ATOM 764 O O . TRP A 1 107 ? -16.996 14.532 18.467 1.00 93.06 107 TRP A O 1
ATOM 774 N N . HIS A 1 108 ? -18.051 13.416 20.125 1.00 95.31 108 HIS A N 1
ATOM 775 C CA . HIS A 1 108 ? -16.881 12.906 20.829 1.00 95.31 108 HIS A CA 1
ATOM 776 C C . HIS A 1 108 ? -16.724 11.394 20.613 1.00 95.31 108 HIS A C 1
ATOM 778 O O . HIS A 1 108 ? -17.712 10.697 20.353 1.00 95.31 108 HIS A O 1
ATOM 784 N N . PRO A 1 109 ? -15.511 10.840 20.735 1.00 96.44 109 PRO A N 1
ATOM 785 C CA . PRO A 1 109 ? -15.328 9.420 20.999 1.00 96.44 109 PRO A CA 1
ATOM 786 C C . PRO A 1 109 ? -15.923 9.044 22.365 1.00 96.44 109 PRO A C 1
ATOM 788 O O . PRO A 1 109 ? -16.047 9.885 23.255 1.00 96.44 109 PRO A O 1
ATOM 791 N N . VAL A 1 110 ? -16.293 7.775 22.546 1.00 96.31 110 VAL A N 1
ATOM 792 C CA . VAL A 1 110 ? -16.826 7.265 23.821 1.00 96.31 110 VAL A CA 1
ATOM 793 C C . VAL A 1 110 ? -16.141 5.971 24.249 1.00 96.31 110 VAL A C 1
ATOM 795 O O . VAL A 1 110 ? -15.879 5.089 23.422 1.00 96.31 110 VAL A O 1
ATOM 798 N N . TYR A 1 111 ? -15.898 5.839 25.556 1.00 96.00 111 TYR A N 1
ATOM 799 C CA . TYR A 1 111 ? -15.452 4.580 26.151 1.00 96.00 111 TYR A CA 1
ATOM 800 C C . TYR A 1 111 ? -16.562 3.525 26.115 1.00 96.00 111 TYR A C 1
ATOM 802 O O . TYR A 1 111 ? -17.747 3.833 26.291 1.00 96.00 111 TYR A O 1
ATOM 810 N N . THR A 1 112 ? -16.172 2.259 25.945 1.00 93.94 112 THR A N 1
ATOM 811 C CA . THR A 1 112 ? -17.091 1.114 26.005 1.00 93.94 112 THR A CA 1
ATOM 812 C C . THR A 1 112 ? -16.487 -0.065 26.763 1.00 93.94 112 THR A C 1
ATOM 814 O O . THR A 1 112 ? -15.285 -0.111 27.005 1.00 93.94 112 THR A O 1
ATOM 817 N N . SER A 1 113 ? -17.326 -1.033 27.127 1.00 91.94 113 SER A N 1
ATOM 818 C CA . SER A 1 113 ? -16.931 -2.345 27.652 1.00 91.94 113 SER A CA 1
ATOM 819 C C . SER A 1 113 ? -16.720 -3.397 26.564 1.00 91.94 113 SER A C 1
ATOM 821 O O . SER A 1 113 ? -16.432 -4.552 26.882 1.00 91.94 113 SER A O 1
ATOM 823 N N . LEU A 1 114 ? -16.877 -3.043 25.283 1.00 90.88 114 LEU A N 1
ATOM 824 C CA . LEU A 1 114 ? -16.674 -3.992 24.196 1.00 90.88 114 LEU A CA 1
ATOM 825 C C . LEU A 1 114 ? -15.213 -4.402 24.147 1.00 90.88 114 LEU A C 1
ATOM 827 O O . LEU A 1 114 ? -14.346 -3.562 23.925 1.00 90.88 114 LEU A O 1
ATOM 831 N N . ALA A 1 115 ? -14.956 -5.698 24.286 1.00 88.81 115 ALA A N 1
ATOM 832 C CA . ALA A 1 115 ? -13.630 -6.242 24.062 1.00 88.81 115 ALA A CA 1
ATOM 833 C C . ALA A 1 115 ? -13.161 -5.919 22.639 1.00 88.81 115 ALA A C 1
ATOM 835 O O . ALA A 1 115 ? -13.955 -5.925 21.688 1.00 88.81 115 ALA A O 1
ATOM 836 N N . CYS A 1 116 ? -11.866 -5.665 22.489 1.00 87.50 116 CYS A N 1
ATOM 837 C CA . CYS A 1 116 ? -11.264 -5.684 21.167 1.00 87.50 116 CYS A CA 1
ATOM 838 C C . CYS A 1 116 ? -11.387 -7.087 20.572 1.00 87.50 116 CYS A C 1
ATOM 840 O O . CYS A 1 116 ? -11.334 -8.088 21.289 1.00 87.50 116 CYS A O 1
ATOM 842 N N . ASP A 1 117 ? -11.598 -7.161 19.258 1.00 76.06 117 ASP A N 1
ATOM 843 C CA . ASP A 1 117 ? -11.591 -8.458 18.592 1.00 76.06 117 ASP A CA 1
ATOM 844 C C . ASP A 1 117 ? -10.175 -9.041 18.722 1.00 76.06 117 ASP A C 1
ATOM 846 O O . ASP A 1 117 ? -9.192 -8.304 18.687 1.00 76.06 117 ASP A O 1
ATOM 850 N N . GLU A 1 118 ? -10.048 -10.359 18.871 1.00 56.38 118 GLU A N 1
ATOM 851 C CA . GLU A 1 118 ? -8.754 -11.041 19.059 1.00 56.38 118 GLU A CA 1
ATOM 852 C C . GLU A 1 118 ? -7.755 -10.732 17.919 1.00 56.38 118 GLU A C 1
ATOM 854 O O . GLU A 1 118 ? -6.543 -10.760 18.111 1.00 56.38 118 GLU A O 1
ATOM 859 N N . ALA A 1 119 ? -8.270 -10.336 16.748 1.00 50.62 119 ALA A N 1
ATOM 860 C CA . ALA A 1 119 ? -7.496 -9.843 15.610 1.00 50.62 119 ALA A CA 1
ATOM 861 C C . ALA A 1 119 ? -6.765 -8.507 15.873 1.00 50.62 119 ALA A C 1
ATOM 863 O O . ALA A 1 119 ? -5.746 -8.248 15.239 1.00 50.62 119 ALA A O 1
ATOM 864 N N . THR A 1 120 ? -7.242 -7.681 16.809 1.00 47.81 120 THR A N 1
ATOM 865 C CA . THR A 1 120 ? -6.611 -6.412 17.218 1.00 47.81 120 THR A CA 1
ATOM 866 C C . THR A 1 120 ? -5.544 -6.609 18.303 1.00 47.81 120 THR A C 1
ATOM 868 O O . THR A 1 120 ? -4.718 -5.728 18.513 1.00 47.81 120 THR A O 1
ATOM 871 N N . LEU A 1 121 ? -5.544 -7.763 18.983 1.00 46.09 121 LEU A N 1
ATOM 872 C CA . LEU A 1 121 ? -4.547 -8.154 19.994 1.00 46.09 121 LEU A CA 1
ATOM 873 C C . LEU A 1 121 ? -3.382 -8.950 19.412 1.00 46.09 121 LEU A C 1
ATOM 875 O O . LEU A 1 121 ? -2.477 -9.351 20.150 1.00 46.09 121 LEU A O 1
ATOM 879 N N . ALA A 1 122 ? -3.393 -9.201 18.102 1.00 43.91 122 ALA A N 1
ATOM 880 C CA . ALA A 1 122 ? -2.199 -9.689 17.450 1.00 43.91 122 ALA A CA 1
ATOM 881 C C . ALA A 1 122 ? -1.087 -8.663 17.730 1.00 43.91 122 ALA A C 1
ATOM 883 O O . ALA A 1 122 ? -1.300 -7.473 17.480 1.00 43.91 122 ALA A O 1
ATOM 884 N N . PRO A 1 123 ? 0.080 -9.077 18.268 1.00 43.19 123 PRO A N 1
ATOM 885 C CA . PRO A 1 123 ? 1.234 -8.191 18.285 1.00 43.19 123 PRO A CA 1
ATOM 886 C C . PRO A 1 123 ? 1.366 -7.614 16.881 1.00 43.19 123 PRO A C 1
ATOM 888 O O . PRO A 1 123 ? 1.148 -8.357 15.914 1.00 43.19 123 PRO A O 1
ATOM 891 N N . SER A 1 124 ? 1.672 -6.312 16.777 1.00 40.53 124 SER A N 1
ATOM 892 C CA . SER A 1 124 ? 2.010 -5.702 15.488 1.00 40.53 124 SER A CA 1
ATOM 893 C C . SER A 1 124 ? 2.824 -6.726 14.706 1.00 40.53 124 SER A C 1
ATOM 895 O O . SER A 1 124 ? 3.767 -7.278 15.299 1.00 40.53 124 SER A O 1
ATOM 897 N N . PRO A 1 125 ? 2.432 -7.067 13.457 1.00 44.22 125 PRO A N 1
ATOM 898 C CA . PRO A 1 125 ? 3.230 -7.986 12.671 1.00 44.22 125 PRO A CA 1
ATOM 899 C C . PRO A 1 125 ? 4.671 -7.497 12.802 1.00 44.22 125 PRO A C 1
ATOM 901 O O . PRO A 1 125 ? 4.877 -6.273 12.785 1.00 44.22 125 PRO A O 1
ATOM 904 N N . PRO A 1 126 ? 5.644 -8.398 13.052 1.00 45.12 126 PRO A N 1
ATOM 905 C CA . PRO A 1 126 ? 7.037 -7.983 13.114 1.00 45.12 126 PRO A CA 1
ATOM 906 C C . PRO A 1 126 ? 7.264 -7.037 11.937 1.00 45.12 126 PRO A C 1
ATOM 908 O O . PRO A 1 126 ? 6.691 -7.325 10.873 1.00 45.12 126 PRO A O 1
ATOM 911 N N . PRO A 1 127 ? 7.984 -5.904 12.128 1.00 42.16 127 PRO A N 1
ATOM 912 C CA . PRO A 1 127 ? 8.238 -4.976 11.032 1.00 42.16 127 PRO A CA 1
ATOM 913 C C . PRO A 1 127 ? 8.558 -5.834 9.821 1.00 42.16 127 PRO A C 1
ATOM 915 O O . PRO A 1 127 ? 9.324 -6.796 10.011 1.00 42.16 127 PRO A O 1
ATOM 918 N N . PRO A 1 128 ? 7.879 -5.606 8.671 1.00 39.47 128 PRO A N 1
ATOM 919 C CA . PRO A 1 128 ? 8.036 -6.477 7.519 1.00 39.47 128 PRO A CA 1
ATOM 920 C C . PRO A 1 128 ? 9.529 -6.737 7.404 1.00 39.47 128 PRO A C 1
ATOM 922 O O . PRO A 1 128 ? 10.290 -5.769 7.568 1.00 39.47 128 PRO A O 1
ATOM 925 N N . PRO A 1 129 ? 9.956 -8.018 7.309 1.00 40.88 129 PRO A N 1
ATOM 926 C CA . PRO A 1 129 ? 11.377 -8.331 7.238 1.00 40.88 129 PRO A CA 1
ATOM 927 C C . PRO A 1 129 ? 11.977 -7.308 6.286 1.00 40.88 129 PRO A C 1
ATOM 929 O O . PRO A 1 129 ? 11.327 -7.080 5.259 1.00 40.88 129 PRO A O 1
ATOM 932 N N . PRO A 1 130 ? 13.068 -6.609 6.684 1.00 39.31 130 PRO A N 1
ATOM 933 C CA . PRO A 1 130 ? 13.589 -5.484 5.913 1.00 39.31 130 PRO A CA 1
ATOM 934 C C . PRO A 1 130 ? 13.506 -5.899 4.463 1.00 39.31 130 PRO A C 1
ATOM 936 O O . PRO A 1 130 ? 13.990 -7.005 4.182 1.00 39.31 130 PRO A O 1
ATOM 939 N N . SER A 1 131 ? 12.764 -5.125 3.646 1.00 45.00 131 SER A N 1
ATOM 940 C CA . SER A 1 131 ? 12.436 -5.528 2.277 1.00 45.00 131 SER A CA 1
ATOM 941 C C . SER A 1 131 ? 13.681 -6.181 1.714 1.00 45.00 131 SER A C 1
ATOM 943 O O . SER A 1 131 ? 14.761 -5.593 1.907 1.00 45.00 131 SER A O 1
ATOM 945 N N . PRO A 1 132 ? 13.582 -7.422 1.185 1.00 49.53 132 PRO A N 1
ATOM 946 C CA . PRO A 1 132 ? 14.755 -8.094 0.653 1.00 49.53 132 PRO A CA 1
ATOM 947 C C . PRO A 1 132 ? 15.509 -7.052 -0.166 1.00 49.53 132 PRO A C 1
ATOM 949 O O . PRO A 1 132 ? 14.851 -6.266 -0.853 1.00 49.53 132 PRO A O 1
ATOM 952 N N . PRO A 1 133 ? 16.834 -6.920 0.037 1.00 57.50 133 PRO A N 1
ATOM 953 C CA . PRO A 1 133 ? 17.583 -5.840 -0.584 1.00 57.50 133 PRO A CA 1
ATOM 954 C C . PRO A 1 133 ? 17.168 -5.795 -2.052 1.00 57.50 133 PRO A C 1
ATOM 956 O O . PRO A 1 133 ? 17.147 -6.874 -2.660 1.00 57.50 133 PRO A O 1
ATOM 959 N N . PRO A 1 134 ? 16.756 -4.616 -2.563 1.00 64.62 134 PRO A N 1
ATOM 960 C CA . PRO A 1 134 ? 16.138 -4.517 -3.875 1.00 64.62 134 PRO A CA 1
ATOM 961 C C . PRO A 1 134 ? 17.009 -5.282 -4.854 1.00 64.62 134 PRO A C 1
ATOM 963 O O . PRO A 1 134 ? 18.241 -5.167 -4.799 1.00 64.62 134 PRO A O 1
ATOM 966 N N . ILE A 1 135 ? 16.385 -6.137 -5.667 1.00 79.25 135 ILE A N 1
ATOM 967 C CA . ILE A 1 135 ? 17.135 -6.985 -6.588 1.00 79.25 135 ILE A CA 1
ATOM 968 C C . ILE A 1 135 ? 17.954 -6.067 -7.494 1.00 79.25 135 ILE A C 1
ATOM 970 O O . ILE A 1 135 ? 17.426 -5.390 -8.371 1.00 79.25 135 ILE A O 1
ATOM 974 N N . ALA A 1 136 ? 19.259 -6.023 -7.243 1.00 86.31 136 ALA A N 1
ATOM 975 C CA . ALA A 1 136 ? 20.147 -5.124 -7.948 1.00 86.31 136 ALA A CA 1
ATOM 976 C C . ALA A 1 136 ? 20.336 -5.593 -9.391 1.00 86.31 136 ALA A C 1
ATOM 978 O O . ALA A 1 136 ? 20.284 -6.792 -9.699 1.00 86.31 136 ALA A O 1
ATOM 979 N N . ILE A 1 137 ? 20.633 -4.643 -10.273 1.00 89.38 137 ILE A N 1
ATOM 980 C CA . ILE A 1 137 ? 21.097 -4.966 -11.618 1.00 89.38 137 ILE A CA 1
ATOM 981 C C . ILE A 1 137 ? 22.372 -5.834 -11.496 1.00 89.38 137 ILE A C 1
ATOM 983 O O . ILE A 1 137 ? 23.256 -5.534 -10.688 1.00 89.38 137 ILE A O 1
ATOM 987 N N . PRO A 1 138 ? 22.506 -6.931 -12.264 1.00 88.25 138 PRO A N 1
ATOM 988 C CA . PRO A 1 138 ? 23.722 -7.739 -12.281 1.00 88.25 138 PRO A CA 1
ATOM 989 C C . PRO A 1 138 ? 24.988 -6.911 -12.540 1.00 88.25 138 PRO A C 1
ATOM 991 O O . PRO A 1 138 ? 24.963 -5.955 -13.307 1.00 88.25 138 PRO A O 1
ATOM 994 N N . ALA A 1 139 ? 26.128 -7.331 -11.977 1.00 83.75 139 ALA A N 1
ATOM 995 C CA . ALA A 1 139 ? 27.411 -6.617 -12.085 1.00 83.75 139 ALA A CA 1
ATOM 996 C C . ALA A 1 139 ? 27.829 -6.270 -13.532 1.00 83.75 139 ALA A C 1
ATOM 998 O O . ALA A 1 139 ? 28.490 -5.262 -13.760 1.00 83.75 139 ALA A O 1
ATOM 999 N N . GLY A 1 140 ? 27.452 -7.112 -14.499 1.00 83.31 140 GLY A N 1
ATOM 1000 C CA . GLY A 1 140 ? 27.731 -6.909 -15.923 1.00 83.31 140 GLY A CA 1
ATOM 1001 C C . GLY A 1 140 ? 26.716 -6.033 -16.660 1.00 83.31 140 GLY A C 1
ATOM 1002 O O . GLY A 1 140 ? 26.876 -5.840 -17.857 1.00 83.31 140 GLY A O 1
ATOM 1003 N N . GLY A 1 141 ? 25.686 -5.528 -15.980 1.00 91.12 141 GLY A N 1
ATOM 1004 C CA . GLY A 1 141 ? 24.572 -4.804 -16.580 1.00 91.12 141 GLY A CA 1
ATOM 1005 C C . GLY A 1 141 ? 23.614 -5.690 -17.378 1.00 91.12 141 GLY A C 1
ATOM 1006 O O . GLY A 1 141 ? 23.900 -6.855 -17.671 1.00 91.12 141 GLY A O 1
ATOM 1007 N N . VAL A 1 142 ? 22.467 -5.121 -17.743 1.00 94.94 142 VAL A N 1
ATOM 1008 C CA . VAL A 1 142 ? 21.430 -5.794 -18.539 1.00 94.94 142 VAL A CA 1
ATOM 1009 C C . VAL A 1 142 ? 20.958 -4.929 -19.699 1.00 94.94 142 VAL A C 1
ATOM 1011 O O . VAL A 1 142 ? 20.877 -3.706 -19.591 1.00 94.94 142 VAL A O 1
ATOM 1014 N N . LYS A 1 143 ? 20.644 -5.561 -20.830 1.00 95.75 143 LYS A N 1
ATOM 1015 C CA . LYS A 1 143 ? 20.200 -4.876 -22.045 1.00 95.75 143 LYS A CA 1
ATOM 1016 C C . LYS A 1 143 ? 18.736 -4.456 -21.924 1.00 95.75 143 LYS A C 1
ATOM 1018 O O . LYS A 1 143 ? 17.869 -5.263 -21.583 1.00 95.75 143 LYS A O 1
ATOM 1023 N N . ILE A 1 144 ? 18.458 -3.218 -22.315 1.00 96.69 144 ILE A N 1
ATOM 1024 C CA . ILE A 1 144 ? 17.110 -2.778 -22.675 1.00 96.69 144 ILE A CA 1
ATOM 1025 C C . ILE A 1 144 ? 16.919 -3.026 -24.162 1.00 96.69 144 ILE A C 1
ATOM 1027 O O . ILE A 1 144 ? 17.720 -2.576 -24.990 1.00 96.69 144 ILE A O 1
ATOM 1031 N N . LEU A 1 145 ? 15.852 -3.740 -24.505 1.00 97.25 145 LEU A N 1
ATOM 1032 C CA . LEU A 1 145 ? 15.472 -3.978 -25.892 1.00 97.25 145 LEU A CA 1
ATOM 1033 C C . LEU A 1 145 ? 14.287 -3.107 -26.282 1.00 97.25 145 LEU A C 1
ATOM 1035 O O . LEU A 1 145 ? 13.502 -2.662 -25.445 1.00 97.25 145 LEU A O 1
ATOM 1039 N N . LYS A 1 146 ? 14.107 -2.936 -27.588 1.00 97.38 146 LYS A N 1
ATOM 1040 C CA . LYS A 1 146 ? 12.825 -2.479 -28.124 1.00 97.38 146 LYS A CA 1
ATOM 1041 C C . LYS A 1 146 ? 11.747 -3.517 -27.817 1.00 97.38 146 LYS A C 1
ATOM 1043 O O . LYS A 1 146 ? 11.936 -4.714 -28.042 1.00 97.38 146 LYS A O 1
ATOM 1048 N N . GLY A 1 147 ? 10.565 -3.083 -27.404 1.00 95.19 147 GLY A N 1
ATOM 1049 C CA . GLY A 1 147 ? 9.435 -3.982 -27.170 1.00 95.19 147 GLY A CA 1
ATOM 1050 C C . GLY A 1 147 ? 8.919 -4.677 -28.432 1.00 95.19 147 GLY A C 1
ATOM 1051 O O . GLY A 1 147 ? 8.165 -5.642 -28.344 1.00 95.19 147 GLY A O 1
ATOM 1052 N N . ASN A 1 148 ? 9.326 -4.231 -29.621 1.00 95.62 148 ASN A N 1
ATOM 1053 C CA . ASN A 1 148 ? 9.063 -4.900 -30.897 1.00 95.62 148 ASN A CA 1
ATOM 1054 C C . ASN A 1 148 ? 10.308 -5.570 -31.513 1.00 95.62 148 ASN A C 1
ATOM 1056 O O . ASN A 1 148 ? 10.264 -5.948 -32.688 1.00 95.62 148 ASN A O 1
ATOM 1060 N N . ALA A 1 149 ? 11.404 -5.683 -30.756 1.00 94.62 149 ALA A N 1
ATOM 1061 C CA . ALA A 1 149 ? 12.634 -6.309 -31.216 1.00 94.62 149 ALA A CA 1
ATOM 1062 C C . ALA A 1 149 ? 12.391 -7.753 -31.670 1.00 94.62 149 ALA A C 1
ATOM 1064 O O . ALA A 1 149 ? 11.616 -8.492 -31.064 1.00 94.62 149 ALA A O 1
ATOM 1065 N N . LYS A 1 150 ? 13.081 -8.154 -32.742 1.00 90.62 150 LYS A N 1
ATOM 1066 C CA . LYS A 1 150 ? 13.064 -9.539 -33.259 1.00 90.62 150 LYS A CA 1
ATOM 1067 C C . LYS A 1 150 ? 14.360 -10.296 -32.982 1.00 90.62 150 LYS A C 1
ATOM 1069 O O . LYS A 1 150 ? 14.474 -11.469 -33.329 1.00 90.62 150 LYS A O 1
ATOM 1074 N N . GLY A 1 151 ? 15.337 -9.609 -32.409 1.00 87.62 151 GLY A N 1
ATOM 1075 C CA . GLY A 1 151 ? 16.629 -10.136 -32.020 1.00 87.62 151 GLY A CA 1
ATOM 1076 C C . GLY A 1 151 ? 17.121 -9.467 -30.742 1.00 87.62 151 GLY A C 1
ATOM 1077 O O . GLY A 1 151 ? 16.452 -8.625 -30.149 1.00 87.62 151 GLY A O 1
ATOM 1078 N N . THR A 1 152 ? 18.311 -9.863 -30.311 1.00 86.88 152 THR A N 1
ATOM 1079 C CA . THR A 1 152 ? 18.895 -9.489 -29.013 1.00 86.88 152 THR A CA 1
ATOM 1080 C C . THR A 1 152 ? 20.169 -8.651 -29.172 1.00 86.88 152 THR A C 1
ATOM 1082 O O . THR A 1 152 ? 21.019 -8.594 -28.282 1.00 86.88 152 THR A O 1
ATOM 1085 N N . SER A 1 153 ? 20.379 -8.058 -30.352 1.00 85.44 153 SER A N 1
ATOM 1086 C CA . SER A 1 153 ? 21.641 -7.418 -30.746 1.00 85.44 153 SER A CA 1
ATOM 1087 C C . SER A 1 153 ? 21.439 -6.303 -31.773 1.00 85.44 153 SER A C 1
ATOM 1089 O O . SER A 1 153 ? 20.429 -6.245 -32.472 1.00 85.44 153 SER A O 1
ATOM 1091 N N . GLY A 1 154 ? 22.443 -5.436 -31.914 1.00 86.44 154 GLY A N 1
ATOM 1092 C CA . GLY A 1 154 ? 22.448 -4.386 -32.931 1.00 86.44 154 GLY A CA 1
ATOM 1093 C C . GLY A 1 154 ? 21.307 -3.387 -32.733 1.00 86.44 154 GLY A C 1
ATOM 1094 O O . GLY A 1 154 ? 21.130 -2.857 -31.644 1.00 86.44 154 GLY A O 1
ATOM 1095 N N . ALA A 1 155 ? 20.528 -3.133 -33.788 1.00 86.31 155 ALA A N 1
ATOM 1096 C CA . ALA A 1 155 ? 19.464 -2.126 -33.781 1.00 86.31 155 ALA A CA 1
ATOM 1097 C C . ALA A 1 155 ? 18.264 -2.466 -32.872 1.00 86.31 155 ALA A C 1
ATOM 1099 O O . ALA A 1 155 ? 17.396 -1.610 -32.685 1.00 86.31 155 ALA A O 1
ATOM 1100 N N . ASP A 1 156 ? 18.197 -3.692 -32.350 1.00 92.06 156 ASP A N 1
ATOM 1101 C CA . ASP A 1 156 ? 17.163 -4.147 -31.416 1.00 92.06 156 ASP A CA 1
ATOM 1102 C C . ASP A 1 156 ? 17.469 -3.771 -29.954 1.00 92.06 156 ASP A C 1
ATOM 1104 O O . ASP A 1 156 ? 16.558 -3.727 -29.126 1.00 92.06 156 ASP A O 1
ATOM 1108 N N . VAL A 1 157 ? 18.734 -3.465 -29.647 1.00 94.25 157 VAL A N 1
ATOM 1109 C CA . VAL A 1 157 ? 19.191 -3.035 -28.321 1.00 94.25 157 VAL A CA 1
ATOM 1110 C C . VAL A 1 157 ? 19.121 -1.512 -28.245 1.00 94.25 157 VAL A C 1
ATOM 1112 O O . VAL A 1 157 ? 19.684 -0.818 -29.091 1.00 94.25 157 VAL A O 1
ATOM 1115 N N . LEU A 1 158 ? 18.430 -0.989 -27.234 1.00 94.50 158 LEU A N 1
ATOM 1116 C CA . LEU A 1 158 ? 18.334 0.449 -26.970 1.00 94.50 158 LEU A CA 1
ATOM 1117 C C . LEU A 1 158 ? 19.445 0.940 -26.047 1.00 94.50 158 LEU A C 1
ATOM 1119 O O . LEU A 1 158 ? 19.869 2.091 -26.147 1.00 94.50 158 LEU A O 1
ATOM 1123 N N . GLY A 1 159 ? 19.924 0.073 -25.161 1.00 93.44 159 GLY A N 1
ATOM 1124 C CA . GLY A 1 159 ? 21.014 0.402 -24.264 1.00 93.44 159 GLY A CA 1
ATOM 1125 C C . GLY A 1 159 ? 21.213 -0.624 -23.167 1.00 93.44 159 GLY A C 1
ATOM 1126 O O . GLY A 1 159 ? 20.776 -1.770 -23.283 1.00 93.44 159 GLY A O 1
ATOM 1127 N N . CYS A 1 160 ? 21.915 -0.194 -22.127 1.00 94.75 160 CYS A N 1
ATOM 1128 C CA . CYS A 1 160 ? 22.409 -1.039 -21.057 1.00 94.75 160 CYS A CA 1
ATOM 1129 C C . CYS A 1 160 ? 22.185 -0.373 -19.708 1.00 94.75 160 CYS A C 1
ATOM 1131 O O . CYS A 1 160 ? 22.719 0.706 -19.467 1.00 94.75 160 CYS A O 1
ATOM 1133 N N . LEU A 1 161 ? 21.439 -1.045 -18.835 1.00 94.75 161 LEU A N 1
ATOM 1134 C CA . LEU A 1 161 ? 21.335 -0.666 -17.435 1.00 94.75 161 LEU A CA 1
ATOM 1135 C C . LEU A 1 161 ? 22.555 -1.196 -16.700 1.00 94.75 161 LEU A C 1
ATOM 1137 O O . LEU A 1 161 ? 22.884 -2.379 -16.802 1.00 94.75 161 LEU A O 1
ATOM 1141 N N . LEU A 1 162 ? 23.206 -0.315 -15.956 1.00 93.12 162 LEU A N 1
ATOM 1142 C CA . LEU A 1 162 ? 24.387 -0.614 -15.158 1.00 93.12 162 LEU A CA 1
ATOM 1143 C C . LEU A 1 162 ? 24.058 -0.491 -13.667 1.00 93.12 162 LEU A C 1
ATOM 1145 O O . LEU A 1 162 ? 23.359 0.453 -13.288 1.00 93.12 162 LEU A O 1
ATOM 1149 N N . PRO A 1 163 ? 24.577 -1.399 -12.824 1.00 89.94 163 PRO A N 1
ATOM 1150 C CA . PRO A 1 163 ? 24.354 -1.345 -11.382 1.00 89.94 163 PRO A CA 1
ATOM 1151 C C . PRO A 1 163 ? 24.927 -0.064 -10.775 1.00 89.94 163 PRO A C 1
ATOM 1153 O O . PRO A 1 163 ? 26.029 0.355 -11.135 1.00 89.94 163 PRO A O 1
ATOM 1156 N N . GLY A 1 164 ? 24.197 0.549 -9.844 1.00 85.25 164 GLY A N 1
ATOM 1157 C CA . GLY A 1 164 ? 24.580 1.800 -9.180 1.00 85.25 164 GLY A CA 1
ATOM 1158 C C . GLY A 1 164 ? 24.383 3.068 -10.016 1.00 85.25 164 GLY A C 1
ATOM 1159 O O . GLY A 1 164 ? 24.421 4.163 -9.462 1.00 85.25 164 GLY A O 1
ATOM 1160 N N . GLU A 1 165 ? 24.176 2.942 -11.329 1.00 90.81 165 GLU A N 1
ATOM 1161 C CA . GLU A 1 165 ? 23.902 4.071 -12.228 1.00 90.81 165 GLU A CA 1
ATOM 1162 C C . GLU A 1 165 ? 22.433 4.103 -12.652 1.00 90.81 165 GLU A C 1
ATOM 1164 O O . GLU A 1 165 ? 21.837 5.173 -12.736 1.00 90.81 165 GLU A O 1
ATOM 1169 N N . HIS A 1 166 ? 21.842 2.927 -12.877 1.00 94.50 166 HIS A N 1
ATOM 1170 C CA . HIS A 1 166 ? 20.512 2.787 -13.462 1.00 94.50 166 HIS A CA 1
ATOM 1171 C C . HIS A 1 166 ? 19.520 2.027 -12.568 1.00 94.50 166 HIS A C 1
ATOM 1173 O O . HIS A 1 166 ? 18.486 1.577 -13.060 1.00 94.50 166 HIS A O 1
ATOM 1179 N N . ASP A 1 167 ? 19.817 1.873 -11.274 1.00 88.12 167 ASP A N 1
ATOM 1180 C CA . ASP A 1 167 ? 18.992 1.077 -10.350 1.00 88.12 167 ASP A CA 1
ATOM 1181 C C . ASP A 1 167 ? 17.545 1.604 -10.258 1.00 88.12 167 ASP A C 1
ATOM 1183 O O . ASP A 1 167 ? 16.612 0.807 -10.211 1.00 88.12 167 ASP A O 1
ATOM 1187 N N . ASP A 1 168 ? 17.356 2.925 -10.360 1.00 93.19 168 ASP A N 1
ATOM 1188 C CA . ASP A 1 168 ? 16.044 3.592 -10.310 1.00 93.19 168 ASP A CA 1
ATOM 1189 C C . ASP A 1 168 ? 15.466 3.926 -11.706 1.00 93.19 168 ASP A C 1
ATOM 1191 O O . ASP A 1 168 ? 14.518 4.700 -11.838 1.00 93.19 168 ASP A O 1
ATOM 1195 N N . THR A 1 169 ? 16.060 3.405 -12.788 1.00 94.38 169 THR A N 1
ATOM 1196 C CA . THR A 1 169 ? 15.649 3.760 -14.159 1.00 94.38 169 THR A CA 1
ATOM 1197 C C . THR A 1 169 ? 14.356 3.053 -14.545 1.00 94.38 169 THR A C 1
ATOM 1199 O O . THR A 1 169 ? 14.353 1.832 -14.696 1.00 94.38 169 THR A O 1
ATOM 1202 N N . ILE A 1 170 ? 13.300 3.838 -14.771 1.00 96.81 170 ILE A N 1
ATOM 1203 C CA . ILE A 1 170 ? 11.951 3.401 -15.187 1.00 96.81 170 ILE A CA 1
ATOM 1204 C C . ILE A 1 170 ? 11.591 3.804 -16.629 1.00 96.81 170 ILE A C 1
ATOM 1206 O O . ILE A 1 170 ? 10.592 3.345 -17.181 1.00 96.81 170 ILE A O 1
ATOM 1210 N N . GLU A 1 171 ? 12.407 4.650 -17.258 1.00 96.75 171 GLU A N 1
ATOM 1211 C CA . GLU A 1 171 ? 12.201 5.181 -18.608 1.00 96.75 171 GLU A CA 1
ATOM 1212 C C . GLU A 1 171 ? 13.481 5.023 -19.440 1.00 96.75 171 GLU A C 1
ATOM 1214 O O . GLU A 1 171 ? 14.592 5.167 -18.926 1.00 96.75 171 GLU A O 1
ATOM 1219 N N . TRP A 1 172 ? 13.344 4.732 -20.736 1.00 9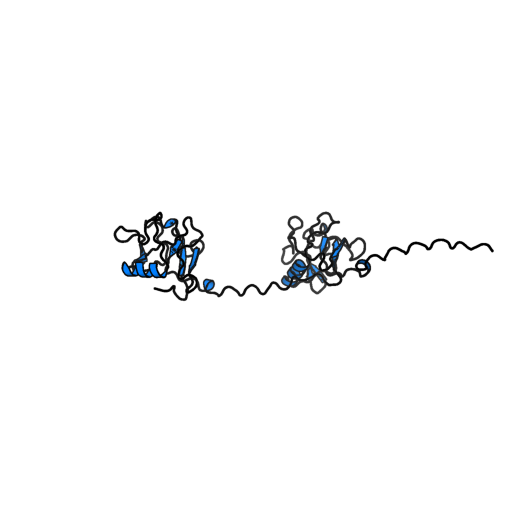6.44 172 TRP A N 1
ATOM 1220 C CA . TRP A 1 172 ? 14.458 4.675 -21.678 1.00 96.44 172 TRP A CA 1
ATOM 1221 C C . TRP A 1 172 ? 14.068 5.282 -23.035 1.00 96.44 172 TRP A C 1
ATOM 1223 O O . TRP A 1 172 ? 13.108 4.831 -23.665 1.00 96.44 172 TRP A O 1
ATOM 1233 N N . PRO A 1 173 ? 14.822 6.267 -23.550 1.00 93.38 173 PRO A N 1
ATOM 1234 C CA . PRO A 1 173 ? 14.488 6.911 -24.814 1.00 93.38 173 PRO A CA 1
ATOM 1235 C C . PRO A 1 173 ? 14.739 5.988 -26.017 1.00 93.38 173 PRO A C 1
ATOM 1237 O O . PRO A 1 173 ? 15.556 5.067 -25.980 1.00 93.38 173 PRO A O 1
ATOM 1240 N N . GLY A 1 174 ? 14.096 6.288 -27.149 1.00 87.81 174 GLY A N 1
ATOM 1241 C CA . GLY A 1 174 ? 14.336 5.588 -28.423 1.00 87.81 174 GLY A CA 1
ATOM 1242 C C . GLY A 1 174 ? 13.187 4.703 -28.909 1.00 87.81 174 GLY A C 1
ATOM 1243 O O . GLY A 1 174 ? 13.352 3.972 -29.891 1.00 87.81 174 GLY A O 1
ATOM 1244 N N . MET A 1 175 ? 12.030 4.804 -28.258 1.00 93.50 175 MET A N 1
ATOM 1245 C CA . MET A 1 175 ? 10.748 4.239 -28.682 1.00 93.50 175 MET A CA 1
ATOM 1246 C C . MET A 1 175 ? 9.663 5.325 -28.666 1.00 93.50 175 MET A C 1
ATOM 1248 O O . MET A 1 175 ? 9.960 6.483 -28.382 1.00 93.50 175 MET A O 1
ATOM 1252 N N . GLN A 1 176 ? 8.435 4.977 -29.063 1.00 92.25 176 GLN A N 1
ATOM 1253 C CA . GLN A 1 176 ? 7.322 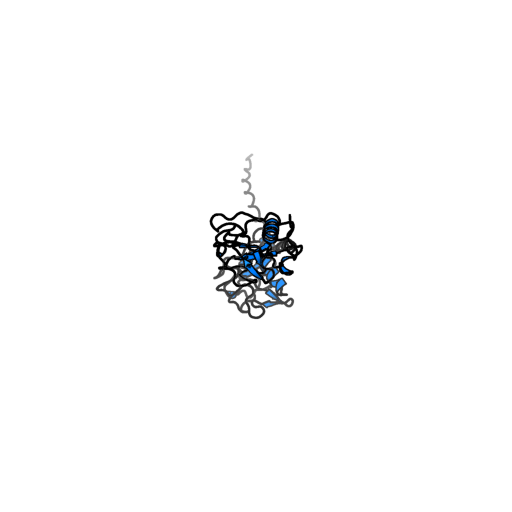5.932 -29.071 1.00 92.25 176 GLN A CA 1
ATOM 1254 C C . GLN A 1 176 ? 6.940 6.335 -27.646 1.00 92.25 176 GLN A C 1
ATOM 1256 O O . GLN A 1 176 ? 6.758 7.518 -27.382 1.00 92.25 176 GLN A O 1
ATOM 1261 N N . GLU A 1 177 ? 6.863 5.343 -26.762 1.00 94.88 177 GLU A N 1
ATOM 1262 C CA . GLU A 1 177 ? 6.668 5.529 -25.332 1.00 94.88 177 GLU A CA 1
ATOM 1263 C C . GLU A 1 177 ? 7.984 5.214 -24.618 1.00 94.88 177 GLU A C 1
ATOM 1265 O O . GLU A 1 177 ? 8.672 4.255 -24.983 1.00 94.88 177 GLU A O 1
ATOM 1270 N N . GLU A 1 178 ? 8.353 6.020 -23.625 1.00 95.12 178 GLU A N 1
ATOM 1271 C CA . GLU A 1 178 ? 9.661 5.907 -22.962 1.00 95.12 178 GLU A CA 1
ATOM 1272 C C . GLU A 1 178 ? 9.619 5.031 -21.704 1.00 95.12 178 GLU A C 1
ATOM 1274 O O . GLU A 1 178 ? 10.644 4.462 -21.342 1.00 95.12 178 GLU A O 1
ATOM 1279 N N . ILE A 1 179 ? 8.452 4.842 -21.075 1.00 96.69 179 ILE A N 1
ATOM 1280 C CA . ILE A 1 179 ? 8.302 3.955 -19.909 1.00 96.69 179 ILE A CA 1
ATOM 1281 C C . ILE A 1 179 ? 8.695 2.526 -20.287 1.00 96.69 179 ILE A C 1
ATOM 1283 O O . ILE A 1 179 ? 8.183 1.976 -21.268 1.00 96.69 179 ILE A O 1
ATOM 1287 N N . ILE A 1 180 ? 9.576 1.921 -19.489 1.00 97.50 180 ILE A N 1
ATOM 1288 C CA . ILE A 1 180 ? 10.060 0.555 -19.688 1.00 97.50 180 ILE A CA 1
ATOM 1289 C C . ILE A 1 180 ? 9.015 -0.429 -19.173 1.00 97.50 180 ILE A C 1
ATOM 1291 O O . ILE A 1 180 ? 8.688 -0.468 -17.992 1.00 97.50 180 ILE A O 1
ATOM 1295 N N . ALA A 1 181 ? 8.491 -1.252 -20.076 1.00 96.50 181 ALA A N 1
ATOM 1296 C CA . ALA A 1 181 ? 7.476 -2.234 -19.745 1.00 96.50 181 ALA A CA 1
ATOM 1297 C C . ALA A 1 181 ? 8.098 -3.516 -19.168 1.00 96.50 181 ALA A C 1
ATOM 1299 O O . ALA A 1 181 ? 9.036 -4.095 -19.736 1.00 96.50 181 ALA A O 1
ATOM 1300 N N . ALA A 1 182 ? 7.529 -4.000 -18.064 1.00 94.75 182 ALA A N 1
ATOM 1301 C CA . ALA A 1 182 ? 7.866 -5.296 -17.490 1.00 94.75 182 ALA A CA 1
ATOM 1302 C C . ALA A 1 182 ? 7.396 -6.439 -18.396 1.00 94.75 182 ALA A C 1
ATOM 1304 O O . ALA A 1 182 ? 6.264 -6.455 -18.873 1.00 94.75 182 ALA A O 1
ATOM 1305 N N . GLN A 1 183 ? 8.236 -7.446 -18.593 1.00 95.12 183 GLN A N 1
ATOM 1306 C CA . GLN A 1 183 ? 7.850 -8.683 -19.268 1.00 95.12 183 GLN A CA 1
ATOM 1307 C C . GLN A 1 183 ? 8.557 -9.860 -18.609 1.00 95.12 183 GLN A C 1
ATOM 1309 O O . GLN A 1 183 ? 9.722 -9.763 -18.221 1.00 95.12 183 GLN A O 1
ATOM 1314 N N . CYS A 1 184 ? 7.847 -10.976 -18.512 1.00 96.62 184 CYS A N 1
ATOM 1315 C CA . CYS A 1 184 ? 8.336 -12.175 -17.855 1.00 96.62 184 CYS A CA 1
ATOM 1316 C C . CYS A 1 184 ? 8.235 -13.374 -18.795 1.00 96.62 184 CYS A C 1
ATOM 1318 O O . CYS A 1 184 ? 7.491 -13.372 -19.773 1.00 96.62 184 CYS A O 1
ATOM 1320 N N . CYS A 1 185 ? 8.994 -14.416 -18.504 1.00 95.12 185 CYS A N 1
ATOM 1321 C CA . CYS A 1 185 ? 9.040 -15.650 -19.265 1.00 95.12 185 CYS A CA 1
ATOM 1322 C C . CYS A 1 185 ? 8.830 -16.833 -18.321 1.00 95.12 185 CYS A C 1
ATOM 1324 O O . CYS A 1 185 ? 9.107 -16.753 -17.126 1.00 95.12 185 CYS A O 1
ATOM 1326 N N . THR A 1 186 ? 8.312 -17.945 -18.832 1.00 92.75 186 THR A N 1
ATOM 1327 C CA . THR A 1 186 ? 8.355 -19.207 -18.080 1.00 92.75 186 THR A CA 1
ATOM 1328 C C . THR A 1 186 ? 9.808 -19.673 -17.960 1.00 92.75 186 THR A C 1
ATOM 1330 O O . THR A 1 186 ? 10.638 -19.290 -18.778 1.00 92.75 186 THR A O 1
ATOM 1333 N N . GLY A 1 187 ? 10.111 -20.588 -17.032 1.00 81.31 187 GLY A N 1
ATOM 1334 C CA . GLY A 1 187 ? 11.441 -21.221 -16.954 1.00 81.31 187 GLY A CA 1
ATOM 1335 C C . GLY A 1 187 ? 11.851 -22.034 -18.199 1.00 81.31 187 GLY A C 1
ATOM 1336 O O . GLY A 1 187 ? 12.953 -22.570 -18.256 1.00 81.31 187 GLY A O 1
ATOM 1337 N N . GLY A 1 188 ? 10.950 -22.181 -19.180 1.00 78.75 188 GLY A N 1
ATOM 1338 C CA . GLY A 1 188 ? 11.231 -22.744 -20.504 1.00 78.75 188 GLY A CA 1
ATOM 1339 C C . GLY A 1 188 ? 11.470 -21.691 -21.593 1.00 78.75 188 GLY A C 1
ATOM 1340 O O . GLY A 1 188 ? 11.731 -22.069 -22.732 1.00 78.75 188 GLY A O 1
ATOM 1341 N N . GLY A 1 189 ? 11.378 -20.399 -21.259 1.00 84.19 189 GLY A N 1
ATOM 1342 C CA . GLY A 1 189 ? 11.522 -19.274 -22.184 1.00 84.19 189 GLY A CA 1
ATOM 1343 C C . GLY A 1 189 ? 10.227 -18.819 -22.863 1.00 84.19 189 GLY A C 1
ATOM 1344 O O . GLY A 1 189 ? 10.281 -17.963 -23.740 1.00 84.19 189 GLY A O 1
ATOM 1345 N N . ASP A 1 190 ? 9.055 -19.348 -22.491 1.00 91.75 190 ASP A N 1
ATOM 1346 C CA . ASP A 1 190 ? 7.800 -18.909 -23.112 1.00 91.75 190 ASP A CA 1
ATOM 1347 C C . ASP A 1 190 ? 7.426 -17.505 -22.638 1.00 91.75 190 ASP A C 1
ATOM 1349 O O . ASP A 1 190 ? 7.222 -17.265 -21.446 1.00 91.75 190 ASP A O 1
ATOM 1353 N N . CYS A 1 191 ? 7.267 -16.596 -23.590 1.00 93.56 191 CYS A N 1
ATOM 1354 C CA . CYS A 1 191 ? 6.962 -15.198 -23.336 1.00 93.56 191 CYS A CA 1
ATOM 1355 C C . CYS A 1 191 ? 5.603 -14.950 -22.672 1.00 93.56 191 CYS A C 1
ATOM 1357 O O . CYS A 1 191 ? 4.569 -15.442 -23.131 1.00 93.56 191 CYS A O 1
ATOM 1359 N N . ARG A 1 192 ? 5.602 -14.091 -21.645 1.00 91.31 192 ARG A N 1
ATOM 1360 C CA . ARG A 1 192 ? 4.424 -13.591 -20.929 1.00 91.31 192 ARG A CA 1
ATOM 1361 C C . ARG A 1 192 ? 4.503 -12.072 -20.766 1.00 91.31 192 ARG A C 1
ATOM 1363 O O . ARG A 1 192 ? 5.323 -11.543 -20.024 1.00 91.31 192 ARG A O 1
ATOM 1370 N N . ARG A 1 193 ? 3.601 -11.359 -21.438 1.00 93.12 193 ARG A N 1
ATOM 1371 C CA . ARG A 1 193 ? 3.230 -9.975 -21.077 1.00 93.12 193 ARG A CA 1
ATOM 1372 C C . ARG A 1 193 ? 1.961 -9.915 -20.246 1.00 93.12 193 ARG A C 1
ATOM 1374 O O . ARG A 1 193 ? 1.694 -8.906 -19.608 1.00 93.12 193 ARG A O 1
ATOM 1381 N N . GLU A 1 194 ? 1.225 -11.017 -20.253 1.00 91.88 194 GLU A N 1
ATOM 1382 C CA . GLU A 1 194 ? -0.013 -11.219 -19.533 1.00 91.88 194 GLU A CA 1
ATOM 1383 C C . GLU A 1 194 ? 0.108 -12.483 -18.675 1.00 91.88 194 GLU A C 1
ATOM 1385 O O . GLU A 1 194 ? 0.652 -13.509 -19.112 1.00 91.88 194 GLU A O 1
ATOM 1390 N N . TYR A 1 195 ? -0.406 -12.406 -17.456 1.00 90.06 195 TYR A N 1
ATOM 1391 C CA . TYR A 1 195 ? -0.541 -13.523 -16.539 1.00 90.06 195 TYR A CA 1
ATOM 1392 C C . TYR A 1 195 ? -1.983 -13.545 -16.027 1.00 90.06 195 TYR A C 1
ATOM 1394 O O . TYR A 1 195 ? -2.499 -12.528 -15.588 1.00 90.06 195 TYR A O 1
ATOM 1402 N N . GLU A 1 196 ? -2.656 -14.690 -16.159 1.00 88.94 196 GLU A N 1
ATOM 1403 C CA . GLU A 1 196 ? -4.057 -14.882 -15.736 1.00 88.94 196 GLU A CA 1
ATOM 1404 C C . GLU A 1 196 ? -5.079 -13.856 -16.279 1.00 88.94 196 GLU A C 1
ATOM 1406 O O . GLU A 1 196 ? -6.125 -13.641 -15.674 1.00 88.94 196 GLU A O 1
ATOM 1411 N N . GLY A 1 197 ? -4.845 -13.286 -17.467 1.00 87.44 197 GLY A N 1
ATOM 1412 C CA . GLY A 1 197 ? -5.754 -12.304 -18.075 1.00 87.44 197 GLY A CA 1
ATOM 1413 C C . GLY A 1 197 ? -5.344 -10.847 -17.860 1.00 87.44 197 GLY A C 1
ATOM 1414 O O . GLY A 1 197 ? -5.993 -9.955 -18.403 1.00 87.44 197 GLY A O 1
ATOM 1415 N N . GLU A 1 198 ? -4.283 -10.597 -17.086 1.00 91.69 198 GLU A N 1
ATOM 1416 C CA . GLU A 1 198 ? -3.841 -9.255 -16.708 1.00 91.69 198 GLU A CA 1
ATOM 1417 C C . GLU A 1 198 ? -2.412 -8.966 -17.177 1.00 91.69 198 GLU A C 1
ATOM 1419 O O . GLU A 1 198 ? -1.516 -9.809 -17.084 1.00 91.69 198 GLU A O 1
ATOM 1424 N N . CYS A 1 199 ? -2.189 -7.757 -17.697 1.00 95.69 199 CYS A N 1
ATOM 1425 C CA . CYS A 1 199 ? -0.868 -7.313 -18.128 1.00 95.69 199 CYS A CA 1
ATOM 1426 C C . CYS A 1 199 ? 0.060 -7.124 -16.925 1.00 95.69 199 CYS A C 1
ATOM 1428 O O . CYS A 1 199 ? -0.306 -6.460 -15.960 1.00 95.69 199 CYS A O 1
ATOM 1430 N N . ILE A 1 200 ? 1.280 -7.656 -17.014 1.00 93.75 200 ILE A N 1
ATOM 1431 C CA . ILE A 1 200 ? 2.217 -7.762 -15.881 1.00 93.75 200 ILE A CA 1
ATOM 1432 C C . ILE A 1 200 ? 2.542 -6.402 -15.240 1.00 93.75 200 ILE A C 1
ATOM 1434 O O . ILE A 1 200 ? 2.691 -6.334 -14.019 1.00 93.75 200 ILE A O 1
ATOM 1438 N N . ALA A 1 201 ? 2.613 -5.337 -16.044 1.00 93.56 201 ALA A N 1
ATOM 1439 C CA . ALA A 1 201 ? 2.763 -3.954 -15.587 1.00 93.56 201 ALA A CA 1
ATOM 1440 C C . ALA A 1 201 ? 1.657 -3.033 -16.132 1.00 93.56 201 ALA A C 1
ATOM 1442 O O . ALA A 1 201 ? 1.905 -1.863 -16.388 1.00 93.56 201 ALA A O 1
ATOM 1443 N N . GLY A 1 202 ? 0.444 -3.543 -16.368 1.00 93.75 202 GLY A N 1
ATOM 1444 C CA . GLY A 1 202 ? -0.660 -2.744 -16.922 1.00 93.75 202 GLY A CA 1
ATOM 1445 C C . GLY A 1 202 ? -0.642 -2.617 -18.451 1.00 93.75 202 GLY A C 1
ATOM 1446 O O . GLY A 1 202 ? 0.250 -3.131 -19.127 1.00 93.75 202 GLY A O 1
ATOM 1447 N N . HIS A 1 203 ? -1.679 -2.007 -19.027 1.00 94.88 203 HIS A N 1
ATOM 1448 C CA . HIS A 1 203 ? -1.774 -1.797 -20.480 1.00 94.88 203 HIS A CA 1
ATOM 1449 C C . HIS A 1 203 ? -0.892 -0.615 -20.912 1.00 94.88 203 HIS A C 1
ATOM 1451 O O . HIS A 1 203 ? -0.620 0.261 -20.108 1.00 94.88 203 HIS A O 1
ATOM 1457 N N . SER A 1 204 ? -0.481 -0.548 -22.183 1.00 90.19 204 SER A N 1
ATOM 1458 C CA . SER A 1 204 ? 0.371 0.528 -22.736 1.00 90.19 204 SER A CA 1
ATOM 1459 C C . SER A 1 204 ? -0.074 1.962 -22.394 1.00 90.19 204 SER A C 1
ATOM 1461 O O . SER A 1 204 ? 0.778 2.824 -22.214 1.00 90.19 204 SER A O 1
ATOM 1463 N N . ASP A 1 205 ? -1.379 2.211 -22.247 1.00 88.69 205 ASP A N 1
ATOM 1464 C CA . ASP A 1 205 ? -1.920 3.534 -21.890 1.00 88.69 205 ASP A CA 1
ATOM 1465 C C . ASP A 1 205 ? -1.793 3.875 -20.387 1.00 88.69 205 ASP A C 1
ATOM 1467 O O . ASP A 1 205 ? -1.949 5.031 -20.001 1.00 88.69 205 ASP A O 1
ATOM 1471 N N . GLU A 1 206 ? -1.538 2.876 -19.538 1.00 91.62 206 GLU A N 1
ATOM 1472 C CA . GLU A 1 206 ? -1.456 2.983 -18.076 1.00 91.62 206 GLU A CA 1
ATOM 1473 C C . GLU A 1 206 ? -0.462 1.937 -17.537 1.00 91.62 206 GLU A C 1
ATOM 1475 O O . GLU A 1 206 ? -0.835 0.972 -16.864 1.00 91.62 206 GLU A O 1
ATOM 1480 N N . ILE A 1 207 ? 0.817 2.089 -17.903 1.00 91.81 207 ILE A N 1
ATOM 1481 C CA . ILE A 1 207 ? 1.881 1.216 -17.399 1.00 91.81 207 ILE A CA 1
ATOM 1482 C C . ILE A 1 207 ? 2.263 1.626 -15.974 1.00 91.81 207 ILE A C 1
ATOM 1484 O O . ILE A 1 207 ? 2.547 2.794 -15.709 1.00 91.81 207 ILE A O 1
ATOM 1488 N N . GLU A 1 208 ? 2.319 0.645 -15.075 1.00 93.94 208 GLU A N 1
ATOM 1489 C CA . GLU A 1 208 ? 2.924 0.782 -13.751 1.00 93.94 208 GLU A CA 1
ATOM 1490 C C . GLU A 1 208 ? 4.449 0.957 -13.913 1.00 93.94 208 GLU A C 1
ATOM 1492 O O . GLU A 1 208 ? 5.105 0.055 -14.445 1.00 93.94 208 GLU A O 1
ATOM 1497 N N . PRO A 1 209 ? 5.040 2.091 -13.493 1.00 93.94 209 PRO A N 1
ATOM 1498 C CA . PRO A 1 209 ? 6.476 2.306 -13.608 1.00 93.94 209 PRO A CA 1
ATOM 1499 C C . PRO A 1 209 ? 7.206 1.446 -12.573 1.00 93.94 209 PRO A C 1
ATOM 1501 O O . PRO A 1 209 ? 7.119 1.701 -11.375 1.00 93.94 209 PRO A O 1
ATOM 1504 N N . LEU A 1 210 ? 7.925 0.433 -13.049 1.00 94.94 210 LEU A N 1
ATOM 1505 C CA . LEU A 1 210 ? 8.710 -0.488 -12.230 1.00 94.94 210 LEU A CA 1
ATOM 1506 C C . LEU A 1 210 ? 10.177 -0.372 -12.619 1.00 94.94 210 LEU A C 1
ATOM 1508 O O . LEU A 1 210 ? 10.486 -0.353 -13.804 1.00 94.94 210 LEU A O 1
ATOM 1512 N N . THR A 1 211 ? 11.079 -0.346 -11.644 1.00 95.81 211 THR A N 1
ATOM 1513 C CA . THR A 1 211 ? 12.523 -0.493 -11.870 1.00 95.81 211 THR A CA 1
ATOM 1514 C C . THR A 1 211 ? 12.863 -1.908 -12.349 1.00 95.81 211 THR A C 1
ATOM 1516 O O . THR A 1 211 ? 12.037 -2.831 -12.314 1.00 95.81 211 THR A O 1
ATOM 1519 N N . TYR A 1 212 ? 14.118 -2.132 -12.758 1.00 94.81 212 TYR A N 1
ATOM 1520 C CA . TYR A 1 212 ? 14.581 -3.481 -13.097 1.00 94.81 212 TYR A CA 1
ATOM 1521 C C . TYR A 1 212 ? 14.410 -4.454 -11.919 1.00 94.81 212 TYR A C 1
ATOM 1523 O O . TYR A 1 212 ? 13.923 -5.568 -12.110 1.00 94.81 212 TYR A O 1
ATOM 1531 N N . GLY A 1 213 ? 14.771 -4.030 -10.703 1.00 92.75 213 GLY A N 1
ATOM 1532 C CA . GLY A 1 213 ? 14.668 -4.863 -9.505 1.00 92.75 213 GLY A CA 1
ATOM 1533 C C . GLY A 1 213 ? 13.229 -5.251 -9.183 1.00 92.75 213 GLY A C 1
ATOM 1534 O O . GLY A 1 213 ? 12.933 -6.435 -9.019 1.00 92.75 213 GLY A O 1
ATOM 1535 N N . GLU A 1 214 ? 12.318 -4.278 -9.193 1.00 94.06 214 GLU A N 1
ATOM 1536 C CA . GLU A 1 214 ? 10.885 -4.510 -8.967 1.00 94.06 214 GLU A CA 1
ATOM 1537 C C . GLU A 1 214 ? 10.270 -5.395 -10.058 1.00 94.06 214 GLU A C 1
ATOM 1539 O O . GLU A 1 214 ? 9.430 -6.250 -9.776 1.00 94.06 214 GLU A O 1
ATOM 1544 N N . THR A 1 215 ? 10.725 -5.251 -11.306 1.00 94.75 215 THR A N 1
ATOM 1545 C CA . THR A 1 215 ? 10.311 -6.124 -12.412 1.00 94.75 215 THR A CA 1
ATOM 1546 C C . THR A 1 215 ? 10.737 -7.574 -12.167 1.00 94.75 215 THR A C 1
ATOM 1548 O O . THR A 1 215 ? 9.936 -8.492 -12.360 1.00 94.75 215 THR A O 1
ATOM 1551 N N . VAL A 1 216 ? 11.971 -7.804 -11.702 1.00 93.62 216 VAL A N 1
ATOM 1552 C CA . VAL A 1 216 ? 12.452 -9.155 -11.364 1.00 93.62 216 VAL A CA 1
ATOM 1553 C C . VAL A 1 216 ? 11.616 -9.750 -10.228 1.00 93.62 216 VAL A C 1
ATOM 1555 O O . VAL A 1 216 ? 11.177 -10.897 -10.331 1.00 93.62 216 VAL A O 1
ATOM 1558 N N . GLU A 1 217 ? 11.357 -8.979 -9.169 1.00 92.69 217 GLU A N 1
ATOM 1559 C CA . GLU A 1 217 ? 10.514 -9.408 -8.046 1.00 92.69 217 GLU A CA 1
ATOM 1560 C C . GLU A 1 217 ? 9.095 -9.753 -8.499 1.00 92.69 217 GLU A C 1
ATOM 1562 O O . GLU A 1 217 ? 8.562 -10.795 -8.109 1.00 92.69 217 GLU A O 1
ATOM 1567 N N . ARG A 1 218 ? 8.506 -8.933 -9.378 1.00 93.12 218 ARG A N 1
ATOM 1568 C CA . ARG A 1 218 ? 7.187 -9.182 -9.969 1.00 93.12 218 ARG A CA 1
ATOM 1569 C C . ARG A 1 218 ? 7.174 -10.493 -10.750 1.00 93.12 218 ARG A C 1
ATOM 1571 O O . ARG A 1 218 ? 6.270 -11.299 -10.544 1.00 93.12 218 ARG A O 1
ATOM 1578 N N . CYS A 1 219 ? 8.175 -10.752 -11.592 1.00 93.19 219 CYS A N 1
ATOM 1579 C CA . CYS A 1 219 ? 8.265 -12.025 -12.308 1.00 93.19 219 CYS A CA 1
ATOM 1580 C C . CYS A 1 219 ? 8.363 -13.212 -11.338 1.00 93.19 219 CYS A C 1
ATOM 1582 O O . CYS A 1 219 ? 7.599 -14.167 -11.475 1.00 93.19 219 CYS A O 1
ATOM 1584 N N . ILE A 1 220 ? 9.224 -13.132 -10.316 1.00 91.00 220 ILE A N 1
ATOM 1585 C CA . ILE A 1 220 ? 9.392 -14.197 -9.312 1.00 91.00 220 ILE A CA 1
ATOM 1586 C C . ILE A 1 220 ? 8.087 -14.451 -8.545 1.00 91.00 220 ILE A C 1
ATOM 1588 O O . ILE A 1 220 ? 7.712 -15.608 -8.345 1.00 91.00 220 ILE A O 1
ATOM 1592 N N . ALA A 1 221 ? 7.373 -13.394 -8.144 1.00 89.50 221 ALA A N 1
ATOM 1593 C CA . ALA A 1 221 ? 6.100 -13.496 -7.429 1.00 89.50 221 ALA A CA 1
ATOM 1594 C C . ALA A 1 221 ? 5.015 -14.218 -8.248 1.00 89.50 221 ALA A C 1
ATOM 1596 O O . ALA A 1 221 ? 4.176 -14.915 -7.680 1.00 89.50 221 ALA A O 1
ATOM 1597 N N . LEU A 1 222 ? 5.070 -14.103 -9.579 1.00 88.81 222 LEU A N 1
ATOM 1598 C CA . LEU A 1 222 ? 4.187 -14.800 -10.519 1.00 88.81 222 LEU A CA 1
ATOM 1599 C C . LEU A 1 222 ? 4.684 -16.213 -10.889 1.00 88.81 222 LEU A C 1
ATOM 1601 O O . LEU A 1 222 ? 4.073 -16.885 -11.719 1.00 88.81 222 LEU A O 1
ATOM 1605 N N . GLY A 1 223 ? 5.797 -16.678 -10.310 1.00 89.81 223 GLY A N 1
ATOM 1606 C CA . GLY A 1 223 ? 6.422 -17.956 -10.671 1.00 89.81 223 GLY A CA 1
ATOM 1607 C C . GLY A 1 223 ? 7.070 -17.953 -12.062 1.00 89.81 223 GLY A C 1
ATOM 1608 O O . GLY A 1 223 ? 7.195 -19.007 -12.690 1.00 89.81 223 GLY A O 1
ATOM 1609 N N . LEU A 1 224 ? 7.451 -16.774 -12.550 1.00 93.31 224 LEU A N 1
ATOM 1610 C CA . LEU A 1 224 ? 8.096 -16.522 -13.836 1.00 93.31 224 LEU A CA 1
ATOM 1611 C C . LEU A 1 224 ? 9.531 -16.002 -13.627 1.00 93.31 224 LEU A C 1
ATOM 1613 O O . LEU A 1 224 ? 9.978 -15.756 -12.508 1.00 93.31 224 LEU A O 1
ATOM 1617 N N . GLU A 1 225 ? 10.260 -15.810 -14.721 1.00 93.75 225 GLU A N 1
ATOM 1618 C CA . GLU A 1 225 ? 11.616 -15.258 -14.737 1.00 93.75 225 GLU A CA 1
ATOM 1619 C C . GLU A 1 225 ? 11.762 -14.116 -15.750 1.00 93.75 225 GLU A C 1
ATOM 1621 O O . GLU A 1 225 ? 10.889 -13.883 -16.584 1.00 93.75 225 GLU A O 1
ATOM 1626 N N . MET A 1 226 ? 12.877 -13.389 -15.690 1.00 94.94 226 MET A N 1
ATOM 1627 C CA . MET A 1 226 ? 13.180 -12.331 -16.653 1.00 94.94 226 MET A CA 1
ATOM 1628 C C . MET A 1 226 ? 13.489 -12.895 -18.041 1.00 94.94 226 MET A C 1
ATOM 1630 O O . MET A 1 226 ? 14.378 -13.734 -18.205 1.00 94.94 226 MET A O 1
ATOM 1634 N N . CYS A 1 227 ? 12.823 -12.362 -19.064 1.00 95.25 227 CYS A N 1
ATOM 1635 C CA . CYS A 1 227 ? 13.011 -12.803 -20.443 1.00 95.25 227 CYS A CA 1
ATOM 1636 C C . CYS A 1 227 ? 14.395 -12.480 -21.004 1.00 95.25 227 CYS A C 1
ATOM 1638 O O . CYS A 1 227 ? 14.902 -11.375 -20.826 1.00 95.25 227 CYS A O 1
ATOM 1640 N N . SER A 1 228 ? 14.958 -13.408 -21.778 1.00 93.56 228 SER A N 1
ATOM 1641 C CA . SER A 1 228 ? 16.204 -13.206 -22.536 1.00 93.56 228 SER A CA 1
ATOM 1642 C C . SER A 1 228 ? 15.969 -12.685 -23.964 1.00 93.56 228 SER A C 1
ATOM 1644 O O . SER A 1 228 ? 16.871 -12.680 -24.797 1.00 93.56 228 SER A O 1
ATOM 1646 N N . GLU A 1 229 ? 14.756 -12.223 -24.257 1.00 93.94 229 GLU A N 1
ATOM 1647 C CA . GLU A 1 229 ? 14.344 -11.668 -25.544 1.00 93.94 229 GLU A CA 1
ATOM 1648 C C . GLU A 1 229 ? 13.179 -10.689 -25.360 1.00 93.94 229 GLU A C 1
ATOM 1650 O O . GLU A 1 229 ? 12.613 -10.578 -24.274 1.00 93.94 229 GLU A O 1
ATOM 1655 N N . SER A 1 230 ? 12.803 -9.974 -26.419 1.00 95.00 230 SER A N 1
ATOM 1656 C CA . SER A 1 230 ? 11.584 -9.168 -26.423 1.00 95.00 230 SER A CA 1
ATOM 1657 C C . SER A 1 230 ? 10.380 -10.047 -26.729 1.00 95.00 230 SER A C 1
ATOM 1659 O O . SER A 1 230 ? 10.356 -10.727 -27.753 1.00 95.00 230 SER A O 1
ATOM 1661 N N . CYS A 1 231 ? 9.337 -9.974 -25.904 1.00 95.31 231 CYS A N 1
ATOM 1662 C CA . CYS A 1 231 ? 8.099 -10.725 -26.119 1.00 95.31 231 CYS A CA 1
ATOM 1663 C C . CYS A 1 231 ? 7.189 -10.083 -27.172 1.00 95.31 231 CYS A C 1
ATOM 1665 O O . CYS A 1 231 ? 5.977 -9.933 -26.982 1.00 95.31 231 CYS A O 1
ATOM 1667 N N . ALA A 1 232 ? 7.781 -9.652 -28.283 1.00 94.25 232 ALA A N 1
ATOM 1668 C CA . ALA A 1 232 ? 7.126 -8.885 -29.323 1.00 94.25 232 ALA A CA 1
ATOM 1669 C C . ALA A 1 232 ? 5.861 -9.591 -29.838 1.00 94.25 232 ALA A C 1
ATOM 1671 O O . ALA A 1 232 ? 5.871 -10.761 -30.213 1.00 94.25 232 ALA A O 1
ATOM 1672 N N . GLY A 1 233 ? 4.752 -8.850 -29.882 1.00 89.06 233 GLY A N 1
ATOM 1673 C CA . GLY A 1 233 ? 3.474 -9.345 -30.405 1.00 89.06 233 GLY A CA 1
ATOM 1674 C C . GLY A 1 233 ? 2.653 -10.218 -29.450 1.00 89.06 233 GLY A C 1
ATOM 1675 O O . GLY A 1 233 ? 1.625 -10.734 -29.875 1.00 89.06 233 GLY A O 1
ATOM 1676 N N . THR A 1 234 ? 3.047 -10.357 -28.181 1.00 87.00 234 THR A N 1
ATOM 1677 C CA . THR A 1 234 ? 2.338 -11.212 -27.203 1.00 87.00 234 THR A CA 1
ATOM 1678 C C . THR A 1 234 ? 1.254 -10.502 -26.380 1.00 87.00 234 THR A C 1
ATOM 1680 O O . THR A 1 234 ? 0.700 -11.104 -25.470 1.00 87.00 234 THR A O 1
ATOM 1683 N N . GLY A 1 235 ? 0.912 -9.249 -26.704 1.00 86.62 235 GLY A N 1
ATOM 1684 C CA . GLY A 1 235 ? -0.169 -8.500 -26.043 1.00 86.62 235 GLY A CA 1
ATOM 1685 C C . GLY A 1 235 ? 0.295 -7.233 -25.318 1.00 86.62 235 GLY A C 1
ATOM 1686 O O . GLY A 1 235 ? 1.445 -6.805 -25.474 1.00 86.62 235 GLY A O 1
ATOM 1687 N N . CYS A 1 236 ? -0.639 -6.608 -24.588 1.00 93.25 236 CYS A N 1
ATOM 1688 C CA . CYS A 1 236 ? -0.468 -5.411 -23.739 1.00 93.25 236 CYS A CA 1
ATOM 1689 C C . CYS A 1 236 ? 0.066 -4.146 -24.432 1.00 93.25 236 CYS A C 1
ATOM 1691 O O . CYS A 1 236 ? 0.403 -3.167 -23.777 1.00 93.25 236 CYS A O 1
ATOM 1693 N N . ALA A 1 237 ? 0.165 -4.169 -25.765 1.00 93.81 237 ALA A N 1
ATOM 1694 C CA . ALA A 1 237 ? 0.718 -3.099 -26.592 1.00 93.81 237 ALA A CA 1
ATOM 1695 C C . ALA A 1 237 ? 2.162 -2.662 -26.235 1.00 93.81 237 ALA A C 1
ATOM 1697 O O . ALA A 1 237 ? 2.655 -1.674 -26.770 1.00 93.81 237 ALA A O 1
ATOM 1698 N N . TYR A 1 238 ? 2.925 -3.474 -25.489 1.00 95.25 238 TYR A N 1
ATOM 1699 C CA . TYR A 1 238 ? 4.330 -3.182 -25.139 1.00 95.25 238 TYR A CA 1
ATOM 1700 C C . TYR A 1 238 ? 5.285 -3.121 -26.338 1.00 95.25 238 TYR A C 1
ATOM 1702 O O . TYR A 1 238 ? 6.440 -2.752 -26.188 1.00 95.25 238 TYR A O 1
ATOM 1710 N N . ASN A 1 239 ? 4.828 -3.430 -27.555 1.00 96.12 239 ASN A N 1
ATOM 1711 C CA . ASN A 1 239 ? 5.615 -3.232 -28.775 1.00 96.12 239 ASN A CA 1
ATOM 1712 C C . ASN A 1 239 ? 6.059 -1.772 -28.986 1.00 96.12 239 ASN A C 1
ATOM 1714 O O . ASN A 1 239 ? 7.003 -1.541 -29.740 1.00 96.12 239 ASN A O 1
ATOM 1718 N N . TRP A 1 240 ? 5.375 -0.817 -28.353 1.00 95.25 240 TRP A N 1
ATOM 1719 C CA . TRP A 1 240 ? 5.660 0.617 -28.442 1.00 95.25 240 TRP A CA 1
ATOM 1720 C C . TRP A 1 240 ? 6.594 1.136 -27.347 1.00 95.25 240 TRP A C 1
ATOM 1722 O O . TRP A 1 240 ? 7.028 2.281 -27.438 1.00 95.25 240 TRP A O 1
ATOM 1732 N N . HIS A 1 241 ? 6.938 0.285 -26.379 1.00 96.94 241 HIS A N 1
ATOM 1733 C CA . HIS A 1 241 ? 7.746 0.609 -25.208 1.00 96.94 241 HIS A CA 1
ATOM 1734 C C . HIS A 1 241 ? 9.123 -0.069 -25.280 1.00 96.94 241 HIS A C 1
ATOM 1736 O O . HIS A 1 241 ? 9.272 -1.095 -25.956 1.00 96.94 241 HIS A O 1
ATOM 1742 N N . PRO A 1 242 ? 10.152 0.450 -24.595 1.00 97.25 242 PRO A N 1
ATOM 1743 C CA . PRO A 1 242 ? 11.304 -0.352 -24.198 1.00 97.25 242 PRO A CA 1
ATOM 1744 C C . PRO A 1 242 ? 10.874 -1.482 -23.249 1.00 97.25 242 PRO A C 1
ATOM 1746 O O . PRO A 1 242 ? 9.853 -1.383 -22.574 1.00 97.25 242 PRO A O 1
ATOM 1749 N N . VAL A 1 243 ? 11.648 -2.568 -23.193 1.00 97.06 243 VAL A N 1
ATOM 1750 C CA . VAL A 1 243 ? 11.387 -3.700 -22.287 1.00 97.06 243 VAL A CA 1
ATOM 1751 C C . VAL A 1 243 ? 12.645 -4.115 -21.532 1.00 97.06 243 VAL A C 1
ATOM 1753 O O . VAL A 1 243 ? 13.740 -4.160 -22.108 1.00 97.06 243 VAL A O 1
ATOM 1756 N N . TYR A 1 244 ? 12.478 -4.464 -20.254 1.00 97.06 244 TYR A N 1
ATOM 1757 C CA . TYR A 1 244 ? 13.539 -5.090 -19.467 1.00 97.06 244 TYR A CA 1
ATOM 1758 C C . TYR A 1 244 ? 13.822 -6.515 -19.963 1.00 97.06 244 TYR A C 1
ATOM 1760 O O . TYR A 1 244 ? 12.915 -7.248 -20.372 1.00 97.06 244 TYR A O 1
ATOM 1768 N N . THR A 1 245 ? 15.090 -6.927 -19.896 1.00 94.75 245 THR A N 1
ATOM 1769 C CA . THR A 1 245 ? 15.519 -8.297 -20.212 1.00 94.75 245 THR A CA 1
ATOM 1770 C C . THR A 1 245 ? 16.585 -8.789 -19.238 1.00 94.75 245 THR A C 1
ATOM 1772 O O . THR A 1 245 ? 17.214 -7.996 -18.545 1.00 94.75 245 THR A O 1
ATOM 1775 N N . SER A 1 246 ? 16.817 -10.100 -19.208 1.00 93.25 246 SER A N 1
ATOM 1776 C CA . SER A 1 246 ? 17.927 -10.741 -18.489 1.00 93.25 246 SER A CA 1
ATOM 1777 C C . SER A 1 246 ? 19.226 -10.810 -19.301 1.00 93.25 246 SER A C 1
ATOM 1779 O O . SER A 1 246 ? 20.214 -11.384 -18.842 1.00 93.25 246 SER A O 1
ATOM 1781 N N . LEU A 1 247 ? 19.253 -10.257 -20.518 1.00 92.31 247 LEU A N 1
ATOM 1782 C CA . LEU A 1 247 ? 20.429 -10.314 -21.381 1.00 92.31 247 LEU A CA 1
ATOM 1783 C C . LEU A 1 247 ? 21.552 -9.454 -20.815 1.00 92.31 247 LEU A C 1
ATOM 1785 O O . LEU A 1 247 ? 21.385 -8.249 -20.653 1.00 92.31 247 LEU A O 1
ATOM 1789 N N . ALA A 1 248 ? 22.721 -10.052 -20.609 1.00 90.75 248 ALA A N 1
ATOM 1790 C CA . ALA A 1 248 ? 23.905 -9.314 -20.200 1.00 90.75 248 ALA A CA 1
ATOM 1791 C C . ALA A 1 248 ? 24.311 -8.267 -21.249 1.00 90.75 248 ALA A C 1
ATOM 1793 O O . ALA A 1 248 ? 24.184 -8.486 -22.463 1.00 90.75 248 ALA A O 1
ATOM 1794 N N . CYS A 1 249 ? 24.842 -7.143 -20.773 1.00 89.69 249 CYS A N 1
ATOM 1795 C CA . CYS A 1 249 ? 25.524 -6.186 -21.634 1.00 89.69 249 CYS A CA 1
ATOM 1796 C C . CYS A 1 249 ? 26.811 -6.774 -22.216 1.00 89.69 249 CYS A C 1
ATOM 1798 O O . CYS A 1 249 ? 27.447 -7.645 -21.624 1.00 89.69 249 CYS A O 1
ATOM 1800 N N . ASP A 1 250 ? 27.193 -6.298 -23.400 1.00 81.50 250 ASP A N 1
ATOM 1801 C CA . ASP A 1 250 ? 28.446 -6.719 -24.021 1.00 81.50 250 ASP A CA 1
ATOM 1802 C C . ASP A 1 250 ? 29.622 -6.005 -23.319 1.00 81.50 250 ASP A C 1
ATOM 1804 O O . ASP A 1 250 ? 29.587 -4.789 -23.126 1.00 81.50 250 ASP A O 1
ATOM 1808 N N . GLU A 1 251 ? 30.690 -6.735 -22.966 1.00 58.81 251 GLU A N 1
ATOM 1809 C CA . GLU A 1 251 ? 31.875 -6.207 -22.247 1.00 58.81 251 GLU A CA 1
ATOM 1810 C C . GLU A 1 251 ? 32.495 -4.952 -22.894 1.00 58.81 251 GLU A C 1
ATOM 1812 O O . GLU A 1 251 ? 33.108 -4.131 -22.214 1.00 58.81 251 GLU A O 1
ATOM 1817 N N . ALA A 1 252 ? 32.320 -4.765 -24.206 1.00 52.53 252 ALA A N 1
ATOM 1818 C CA . ALA A 1 252 ? 32.853 -3.623 -24.947 1.00 52.53 252 ALA A CA 1
ATOM 1819 C C . ALA A 1 252 ? 32.252 -2.265 -24.526 1.00 52.53 252 ALA A C 1
ATOM 1821 O O . ALA A 1 252 ? 32.875 -1.233 -24.773 1.00 52.53 252 ALA A O 1
ATOM 1822 N N . THR A 1 253 ? 31.079 -2.249 -23.886 1.00 50.16 253 THR A N 1
ATOM 1823 C CA . THR A 1 253 ? 30.422 -1.019 -23.407 1.00 50.16 253 THR A CA 1
ATOM 1824 C C . THR A 1 253 ? 30.957 -0.562 -22.043 1.00 50.16 253 THR A C 1
ATOM 1826 O O . THR A 1 253 ? 30.808 0.603 -21.690 1.00 50.16 253 THR A O 1
ATOM 1829 N N . LEU A 1 254 ? 31.627 -1.449 -21.294 1.00 50.25 254 LEU A N 1
ATOM 1830 C CA . LEU A 1 254 ? 32.134 -1.186 -19.938 1.00 50.25 254 LEU A CA 1
ATOM 1831 C C . LEU A 1 254 ? 33.580 -0.659 -19.911 1.00 50.25 254 LEU A C 1
ATOM 1833 O O . LEU A 1 254 ? 34.097 -0.315 -18.846 1.00 50.25 254 LEU A O 1
ATOM 1837 N N . ALA A 1 255 ? 34.263 -0.602 -21.058 1.00 46.38 255 ALA A N 1
ATOM 1838 C CA . ALA A 1 255 ? 35.628 -0.097 -21.118 1.00 46.38 255 ALA A CA 1
ATOM 1839 C C . ALA A 1 255 ? 35.638 1.445 -21.041 1.00 46.38 255 ALA A C 1
ATOM 1841 O O . ALA A 1 255 ? 35.035 2.096 -21.900 1.00 46.38 255 ALA A O 1
ATOM 1842 N N . PRO A 1 256 ? 36.352 2.067 -20.079 1.00 45.00 256 PRO A N 1
ATOM 1843 C CA . PRO A 1 256 ? 36.599 3.503 -20.136 1.00 45.00 256 PRO A CA 1
ATOM 1844 C C . PRO A 1 256 ? 37.297 3.844 -21.457 1.00 45.00 256 PRO A C 1
ATOM 1846 O O . PRO A 1 256 ? 38.178 3.108 -21.911 1.00 45.00 256 PRO A O 1
ATOM 1849 N N . SER A 1 257 ? 36.886 4.952 -22.085 1.00 45.38 257 SER A N 1
ATOM 1850 C CA . SER A 1 257 ? 37.449 5.402 -23.364 1.00 45.38 257 SER A CA 1
ATOM 1851 C C . SER A 1 257 ? 38.984 5.362 -23.327 1.00 45.38 257 SER A C 1
ATOM 1853 O O . SER A 1 257 ? 39.570 5.810 -22.335 1.00 45.38 257 SER A O 1
ATOM 1855 N N . PRO A 1 258 ? 39.658 4.847 -24.376 1.00 57.47 258 PRO A N 1
ATOM 1856 C CA . PRO A 1 258 ? 41.113 4.812 -24.403 1.00 57.47 258 PRO A CA 1
ATOM 1857 C C . PRO A 1 258 ? 41.662 6.237 -24.230 1.00 57.47 258 PRO A C 1
ATOM 1859 O O . PRO A 1 258 ? 41.099 7.178 -24.800 1.00 57.47 258 PRO A O 1
ATOM 1862 N N . PRO A 1 259 ? 42.738 6.428 -23.444 1.00 58.66 259 PRO A N 1
ATOM 1863 C CA . PRO A 1 259 ? 43.317 7.748 -23.245 1.00 58.66 259 PRO A CA 1
ATOM 1864 C C . PRO A 1 259 ? 43.711 8.358 -24.600 1.00 58.66 259 PRO A C 1
ATOM 1866 O O . PRO A 1 259 ? 44.132 7.621 -25.499 1.00 58.66 259 PRO A O 1
ATOM 1869 N N . PRO A 1 260 ? 43.584 9.688 -24.775 1.00 60.28 260 PRO A N 1
ATOM 1870 C CA . PRO A 1 260 ? 43.962 10.339 -26.022 1.00 60.28 260 PRO A CA 1
ATOM 1871 C C . PRO A 1 260 ? 45.425 10.014 -26.365 1.00 60.28 260 PRO A C 1
ATOM 1873 O O . PRO A 1 260 ? 46.262 9.939 -25.457 1.00 60.28 260 PRO A O 1
ATOM 1876 N N . PRO A 1 261 ? 45.757 9.807 -27.655 1.00 68.88 261 PRO A N 1
ATOM 1877 C CA . PRO A 1 261 ? 47.117 9.481 -28.056 1.00 68.88 261 PRO A CA 1
ATOM 1878 C C . PRO A 1 261 ? 48.082 10.583 -27.591 1.00 68.88 261 PRO A C 1
ATOM 1880 O O . PRO A 1 261 ? 47.731 11.767 -27.652 1.00 68.88 261 PRO A O 1
ATOM 1883 N N . PRO A 1 262 ? 49.291 10.226 -27.119 1.00 71.81 262 PRO A N 1
ATOM 1884 C CA . PRO A 1 262 ? 50.261 11.213 -26.666 1.00 71.81 262 PRO A CA 1
ATOM 1885 C C . PRO A 1 262 ? 50.599 12.187 -27.806 1.00 71.81 262 PRO A C 1
ATOM 1887 O O . PRO A 1 262 ? 50.681 11.765 -28.964 1.00 71.81 262 PRO A O 1
ATOM 1890 N N . PRO A 1 263 ? 50.803 13.485 -27.508 1.00 68.69 263 PRO A N 1
ATOM 1891 C CA . PRO A 1 263 ? 51.156 14.464 -28.526 1.00 68.69 263 PRO A CA 1
ATOM 1892 C C . PRO A 1 263 ? 52.459 14.053 -29.220 1.00 68.69 263 PRO A C 1
ATOM 1894 O O . PRO A 1 263 ? 53.434 13.684 -28.561 1.00 68.69 263 PRO A O 1
ATOM 1897 N N . SER A 1 264 ? 52.462 14.106 -30.555 1.00 72.88 264 SER A N 1
ATOM 1898 C CA . SER A 1 264 ? 53.619 13.742 -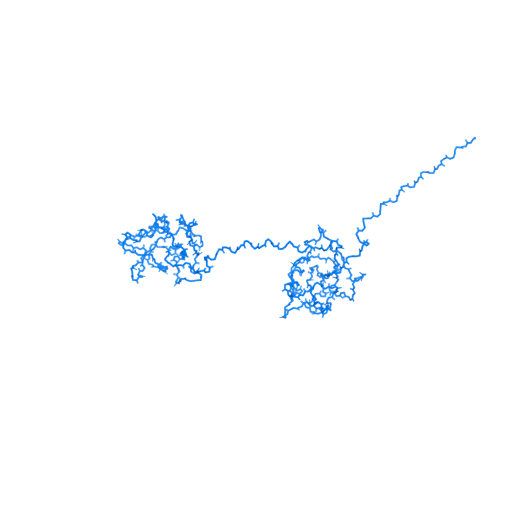31.376 1.00 72.88 264 SER A CA 1
ATOM 1899 C C . SER A 1 264 ? 54.881 14.489 -30.919 1.00 72.88 264 SER A C 1
ATOM 1901 O O . SER A 1 264 ? 54.813 15.702 -30.690 1.00 72.88 264 SER A O 1
ATOM 1903 N N . PRO A 1 265 ? 56.038 13.808 -30.802 1.00 73.88 265 PRO A N 1
ATOM 1904 C CA . PRO A 1 265 ? 57.274 14.450 -30.379 1.00 73.88 265 PRO A CA 1
ATOM 1905 C C . PRO A 1 265 ? 57.695 15.527 -31.392 1.00 73.88 265 PRO A C 1
ATOM 1907 O O . PRO A 1 265 ? 57.506 15.342 -32.599 1.00 73.88 265 PRO A O 1
ATOM 1910 N N . PRO A 1 266 ? 58.275 16.651 -30.932 1.00 71.69 266 PRO A N 1
ATOM 1911 C CA . PRO A 1 266 ? 58.755 17.688 -31.832 1.00 71.69 266 PRO A CA 1
ATOM 1912 C C . PRO A 1 266 ? 59.879 17.141 -32.728 1.00 71.69 266 PRO A C 1
ATOM 1914 O O . PRO A 1 266 ? 60.657 16.286 -32.290 1.00 71.69 266 PRO A O 1
ATOM 1917 N N . PRO A 1 267 ? 59.995 17.622 -33.979 1.00 66.12 267 PRO A N 1
ATOM 1918 C CA . PRO A 1 267 ? 61.049 17.186 -34.882 1.00 66.12 267 PRO A CA 1
ATOM 1919 C C . PRO A 1 267 ? 62.424 17.518 -34.292 1.00 66.12 267 PRO A C 1
ATOM 1921 O O . PRO A 1 267 ? 62.698 18.656 -33.908 1.00 66.12 267 PRO A O 1
ATOM 1924 N N . ILE A 1 268 ? 63.291 16.506 -34.220 1.00 67.56 268 ILE A N 1
ATOM 1925 C CA . ILE A 1 268 ? 64.671 16.643 -33.754 1.00 67.56 268 ILE A CA 1
ATOM 1926 C C . ILE A 1 268 ? 65.423 17.534 -34.748 1.00 67.56 268 ILE A C 1
ATOM 1928 O O . ILE A 1 268 ? 65.635 17.156 -35.900 1.00 67.56 268 ILE A O 1
ATOM 1932 N N . ALA A 1 269 ? 65.839 18.717 -34.295 1.00 61.94 269 ALA A N 1
ATOM 1933 C CA . ALA A 1 269 ? 66.789 19.544 -35.022 1.00 61.94 269 ALA A CA 1
ATOM 1934 C C . ALA A 1 269 ? 68.166 18.864 -34.986 1.00 61.94 269 ALA A C 1
ATOM 1936 O O . ALA A 1 269 ? 68.769 18.700 -33.926 1.00 61.94 269 ALA A O 1
ATOM 1937 N N . ILE A 1 270 ? 68.644 18.446 -36.155 1.00 62.22 270 ILE A N 1
ATOM 1938 C CA . ILE A 1 270 ? 69.994 17.916 -36.349 1.00 62.22 270 ILE A CA 1
ATOM 1939 C C . ILE A 1 270 ? 70.969 19.106 -36.283 1.00 62.22 270 ILE A C 1
ATOM 1941 O O . ILE A 1 270 ? 70.806 20.039 -37.073 1.00 62.22 270 ILE A O 1
ATOM 1945 N N . PRO A 1 271 ? 71.970 19.125 -35.385 1.00 55.12 271 PRO A N 1
ATOM 1946 C CA . PRO A 1 271 ? 72.994 20.160 -35.418 1.00 55.12 271 PRO A CA 1
ATOM 1947 C C . PRO A 1 271 ? 73.903 19.953 -36.638 1.00 55.12 271 PRO A C 1
ATOM 1949 O O . PRO A 1 271 ? 74.445 18.867 -36.846 1.00 55.12 271 PRO A O 1
ATOM 1952 N N . ALA A 1 272 ? 74.049 21.001 -37.451 1.00 60.31 272 ALA A N 1
ATOM 1953 C CA . ALA A 1 272 ? 75.050 21.063 -38.509 1.00 60.31 272 ALA A CA 1
ATOM 1954 C C . ALA A 1 272 ? 76.450 21.162 -37.880 1.00 60.31 272 ALA A C 1
ATOM 1956 O O . ALA A 1 272 ? 76.650 21.948 -36.950 1.00 60.31 272 ALA A O 1
ATOM 1957 N N . GLY A 1 273 ? 77.369 20.321 -38.361 1.00 54.34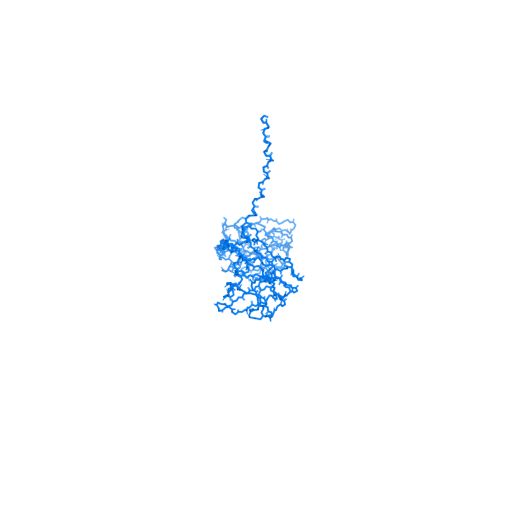 273 GLY A N 1
ATOM 1958 C CA . GLY A 1 273 ? 78.793 20.368 -38.019 1.00 54.34 273 GLY A CA 1
ATOM 1959 C C . GLY A 1 273 ? 79.541 21.515 -38.681 1.00 54.34 273 GLY A C 1
ATOM 1960 O O . GLY A 1 273 ? 78.966 22.167 -39.582 1.00 54.34 273 GLY A O 1
#

Radius of gyration: 33.91 Å; chains: 1; bounding box: 109×45×80 Å

Secondary structure (DSSP, 8-state):
-PPPPTT-EEEEETT-SSSSGGGEEEEE-TTTSTT--B-SSSSS-BPBP-EE-TT--EESEETTEETT--GGG-----HHHHHHHHHHTT-EE-SS--TTSSTTGGGSEEEEEEEPPGGGSS----S--------PPPTT-EEEEETT-SSSSGGGEEEEE-TTTSTT--B-SSSSS-BPBP-EE-TT--EESEETTEETT--TTS-----HHHHHHHHHHTT-EE-SS--TTSSTTGGGSEEEEEEEPPGGGSSPPPPPPPPPPPP--PPP-

Foldseek 3Di:
DDWADQQWFWKFQLQDPDLDDPGTQATDHTPPQQPPQFGDDFQGTGAQQWWAAPVQHTDCDDPRAGLQHAPVDGNRDGLRRSQVSQVVSNTGFHQDRPHPNDRPSNRYIYTGPHGDDVVRVPDDDDPPPPPDPQQWAPQQWFWWAQLQDPDQDDPRTQDTDHTPPQQQPQFGDDFQGGGAAQWWAAPVQHTDCDDPRAGLQHAPVHGNRDGLSRSQVSQVVSNTGFHQDRPHPRDSPSNRYIYTGPHGDDVVVVDDDDPDPPPDDDDDDDDDD